Protein AF-A0A4U5M686-F1 (afdb_monomer_lite)

pLDDT: mean 73.12, std 19.88, range [24.75, 97.75]

Radius of gyration: 21.77 Å; chains: 1; bounding box: 67×45×59 Å

Foldseek 3Di:
DDADQVCPDQFDEEDAEEADQVDEEEAEQPQVVVVVVVVVVVVVVVVVCVVVVPPDPPPPDLQGFAGGYWYWYKYQAKYWYWQALDPPFQKIKIKIARMKTKGWGKDWQVVDVCLVVPVPDQLPPDDPDGFIKTKMKMKGHQMFMWIKGKDFDDPPDQDRDPPDDDPPCPPQWDFDDDPDRTIGMITGPDRQFFPGGHMKMKIKIAGSRVSNDPSDFRIWIKIWDPQTFTRHDLVNVVSVVSSCQHRPFDPPPCPVVPDPVVNVDRPPPPPPPDDRPRFRFMFIFGHHPRDGDGDTDGDPPDD

Structure (mmCIF, N/CA/C/O backbone):
data_AF-A0A4U5M686-F1
#
_entry.id   AF-A0A4U5M686-F1
#
loop_
_atom_site.group_PDB
_atom_site.id
_atom_site.type_symbol
_atom_site.label_atom_id
_atom_site.label_alt_id
_atom_site.label_comp_id
_atom_site.label_asym_id
_atom_site.label_entity_id
_atom_site.label_seq_id
_atom_site.pdbx_PDB_ins_code
_atom_site.Cartn_x
_atom_site.Cartn_y
_atom_site.Cartn_z
_atom_site.occupancy
_atom_site.B_iso_or_equiv
_atom_site.auth_seq_id
_atom_site.auth_comp_id
_atom_site.auth_asym_id
_atom_site.auth_atom_id
_atom_site.pdbx_PDB_model_num
ATOM 1 N N . MET A 1 1 ? 17.828 -14.777 -13.049 1.00 61.28 1 MET A N 1
ATOM 2 C CA . MET A 1 1 ? 16.955 -14.524 -14.212 1.00 61.28 1 MET A CA 1
ATOM 3 C C . MET A 1 1 ? 17.734 -13.626 -15.151 1.00 61.28 1 MET A C 1
ATOM 5 O O . MET A 1 1 ? 18.433 -12.762 -14.639 1.00 61.28 1 MET A O 1
ATOM 9 N N . GLU A 1 2 ? 17.714 -13.866 -16.461 1.00 72.56 2 GLU A N 1
ATOM 10 C CA . GLU A 1 2 ? 18.441 -12.994 -17.397 1.00 72.56 2 GLU A CA 1
ATOM 11 C C . GLU A 1 2 ? 17.791 -11.596 -17.459 1.00 72.56 2 GLU A C 1
ATOM 13 O O . GLU A 1 2 ? 16.549 -11.531 -17.462 1.00 72.56 2 GLU A O 1
ATOM 18 N N . PRO A 1 3 ? 18.592 -10.510 -17.494 1.00 74.62 3 PRO A N 1
ATOM 19 C CA . PRO A 1 3 ? 18.099 -9.142 -17.673 1.00 74.62 3 PRO A CA 1
ATOM 20 C C . PRO A 1 3 ? 17.319 -8.984 -18.985 1.00 74.62 3 PRO A C 1
ATOM 22 O O . PRO A 1 3 ? 17.633 -9.645 -19.974 1.00 74.62 3 PRO A O 1
ATOM 25 N N . ASP A 1 4 ? 16.321 -8.101 -19.003 1.00 82.50 4 ASP A N 1
ATOM 26 C CA . ASP A 1 4 ? 15.518 -7.775 -20.194 1.00 82.50 4 ASP A CA 1
ATOM 27 C C . ASP A 1 4 ? 15.501 -6.257 -20.432 1.00 82.50 4 ASP A C 1
ATOM 29 O O . ASP A 1 4 ? 14.484 -5.610 -20.188 1.00 82.50 4 ASP A O 1
ATOM 33 N N . PRO A 1 5 ? 16.642 -5.677 -20.854 1.00 80.06 5 PRO A N 1
ATOM 34 C CA . PRO A 1 5 ? 16.790 -4.228 -21.013 1.00 80.06 5 PRO A CA 1
ATOM 35 C C . PRO A 1 5 ? 15.924 -3.662 -22.144 1.00 80.06 5 PRO A C 1
ATOM 37 O O . PRO A 1 5 ? 15.540 -2.504 -22.107 1.00 80.06 5 PRO A O 1
ATOM 40 N N . ASP A 1 6 ? 15.582 -4.489 -23.134 1.00 84.06 6 ASP A N 1
ATOM 41 C CA . ASP A 1 6 ? 14.746 -4.097 -24.274 1.00 84.06 6 ASP A CA 1
ATOM 42 C C . ASP A 1 6 ? 13.241 -4.310 -24.000 1.00 84.06 6 ASP A C 1
ATOM 44 O O . ASP A 1 6 ? 12.433 -4.232 -24.926 1.00 84.06 6 ASP A O 1
ATOM 48 N N . LEU A 1 7 ? 12.864 -4.667 -22.763 1.00 87.38 7 LEU A N 1
ATOM 49 C CA . LEU A 1 7 ? 11.485 -4.934 -22.333 1.00 87.38 7 LEU A CA 1
ATOM 50 C C . LEU A 1 7 ? 10.725 -5.919 -23.250 1.00 87.38 7 LEU A C 1
ATOM 52 O O . LEU A 1 7 ? 9.521 -5.785 -23.473 1.00 87.38 7 LEU A O 1
ATOM 56 N N . ARG A 1 8 ? 11.408 -6.938 -23.791 1.00 89.12 8 ARG A N 1
ATOM 57 C CA . ARG A 1 8 ? 10.817 -7.894 -24.750 1.00 89.12 8 ARG A CA 1
ATOM 58 C C . ARG A 1 8 ? 9.775 -8.796 -24.101 1.00 89.12 8 ARG A C 1
ATOM 60 O O . ARG A 1 8 ? 8.870 -9.289 -24.776 1.00 89.12 8 ARG A O 1
ATOM 67 N N . ARG A 1 9 ? 9.934 -9.076 -22.807 1.00 91.56 9 ARG A N 1
ATOM 68 C CA . ARG A 1 9 ? 8.973 -9.834 -22.000 1.00 91.56 9 ARG A CA 1
ATOM 69 C C . ARG A 1 9 ? 7.957 -8.866 -21.392 1.00 91.56 9 ARG A C 1
ATOM 71 O O . ARG A 1 9 ? 8.331 -7.751 -21.050 1.00 91.56 9 ARG A O 1
ATOM 78 N N . PRO A 1 10 ? 6.702 -9.288 -21.169 1.00 90.44 10 PRO A N 1
ATOM 79 C CA . PRO A 1 10 ? 5.708 -8.445 -20.501 1.00 90.44 10 PRO A CA 1
ATOM 80 C C . PRO A 1 10 ? 5.995 -8.253 -19.002 1.00 90.44 10 PRO A C 1
ATOM 82 O O . PRO A 1 10 ? 5.636 -7.231 -18.432 1.00 90.44 10 PRO A O 1
ATOM 85 N N . PHE A 1 11 ? 6.618 -9.240 -18.355 1.00 93.19 11 PHE A N 1
ATOM 86 C CA . PHE A 1 11 ? 6.996 -9.207 -16.944 1.00 93.19 11 PHE A CA 1
ATOM 87 C C . PHE A 1 11 ? 8.133 -10.196 -16.675 1.00 93.19 11 PHE A C 1
ATOM 89 O O . PHE A 1 11 ? 8.376 -11.119 -17.459 1.00 93.19 11 PHE A O 1
ATOM 96 N N . ASP A 1 12 ? 8.806 -10.018 -15.543 1.00 92.19 12 ASP A N 1
ATOM 97 C CA . ASP A 1 12 ? 9.907 -10.870 -15.096 1.00 92.19 12 ASP A CA 1
ATOM 98 C C . ASP A 1 12 ? 9.398 -11.965 -14.147 1.00 92.19 12 ASP A C 1
ATOM 100 O O . ASP A 1 12 ? 9.822 -13.117 -14.217 1.00 92.19 12 ASP A O 1
ATOM 104 N N . MET A 1 13 ? 8.427 -11.638 -13.288 1.00 92.19 13 MET A N 1
ATOM 105 C CA . MET A 1 13 ? 7.801 -12.581 -12.355 1.00 92.19 13 MET A CA 1
ATOM 106 C C . MET A 1 13 ? 6.293 -12.362 -12.273 1.00 92.19 13 MET A C 1
ATOM 108 O O . MET A 1 13 ? 5.801 -11.290 -12.608 1.00 92.19 13 MET A O 1
ATOM 112 N N . SER A 1 14 ? 5.563 -13.368 -11.787 1.00 95.12 14 SER A N 1
ATOM 113 C CA . SER A 1 14 ? 4.142 -13.224 -11.461 1.00 95.12 14 SER A CA 1
ATOM 114 C C . SER A 1 14 ? 3.834 -13.774 -10.068 1.00 95.12 14 SER A C 1
ATOM 116 O O . SER A 1 14 ? 4.356 -14.819 -9.674 1.00 95.12 14 SER A O 1
ATOM 118 N N . LEU A 1 15 ? 2.989 -13.059 -9.329 1.00 95.31 15 LEU A N 1
ATOM 119 C CA . LEU A 1 15 ? 2.456 -13.419 -8.023 1.00 95.31 15 LEU A CA 1
ATOM 120 C C . LEU A 1 15 ? 0.934 -13.483 -8.127 1.00 95.31 15 LEU A C 1
ATOM 122 O O . LEU A 1 15 ? 0.270 -12.460 -8.278 1.00 95.31 15 LEU A O 1
ATOM 126 N N . LYS A 1 16 ? 0.389 -14.691 -7.991 1.00 96.88 16 LYS A N 1
ATOM 127 C CA . LYS A 1 16 ? -1.051 -14.921 -7.905 1.00 96.88 16 LYS A CA 1
ATOM 128 C C . LYS A 1 16 ? -1.399 -15.473 -6.531 1.00 96.88 16 LYS A C 1
ATOM 130 O O . LYS A 1 16 ? -0.835 -16.484 -6.114 1.00 96.88 16 LYS A O 1
ATOM 135 N N . MET A 1 17 ? -2.321 -14.824 -5.832 1.00 95.00 17 MET A N 1
ATOM 136 C CA . MET A 1 17 ? -2.756 -15.238 -4.498 1.00 95.00 17 MET A CA 1
ATOM 137 C C . MET A 1 17 ? -4.267 -15.095 -4.379 1.00 95.00 17 MET A C 1
ATOM 139 O O . MET A 1 17 ? -4.834 -14.076 -4.751 1.00 95.00 17 MET A O 1
ATOM 143 N N . THR A 1 18 ? -4.929 -16.112 -3.833 1.00 95.44 18 THR A N 1
ATOM 144 C CA . THR A 1 18 ? -6.368 -16.061 -3.569 1.00 95.44 18 THR A CA 1
ATOM 145 C C . THR A 1 18 ? -6.641 -16.550 -2.158 1.00 95.44 18 THR A C 1
ATOM 147 O O . THR A 1 18 ? -6.312 -17.687 -1.822 1.00 95.44 18 THR A O 1
ATOM 150 N N . VAL A 1 19 ? -7.232 -15.693 -1.329 1.00 94.75 19 VAL A N 1
ATOM 151 C CA . VAL A 1 19 ? -7.705 -16.048 0.012 1.00 94.75 19 VAL A CA 1
ATOM 152 C C . VAL A 1 19 ? -9.221 -16.224 -0.057 1.00 94.75 19 VAL A C 1
ATOM 154 O O . VAL A 1 19 ? -9.917 -15.263 -0.387 1.00 94.75 19 VAL A O 1
ATOM 157 N N . PRO A 1 20 ? -9.751 -17.427 0.223 1.00 94.62 20 PRO A N 1
ATOM 158 C CA . PRO A 1 20 ? -11.178 -17.701 0.102 1.00 94.62 20 PRO A CA 1
ATOM 159 C C . PRO A 1 20 ? -11.984 -16.980 1.188 1.00 94.62 20 PRO A C 1
ATOM 161 O O . PRO A 1 20 ? -11.486 -16.737 2.285 1.00 94.62 20 PRO A O 1
ATOM 164 N N . SER A 1 21 ? -13.272 -16.746 0.929 1.00 93.00 21 SER A N 1
ATOM 165 C CA . SER A 1 21 ? -14.202 -16.067 1.850 1.00 93.00 21 SER A CA 1
ATOM 166 C C . SER A 1 21 ? -14.379 -16.740 3.218 1.00 93.00 21 SER A C 1
ATOM 168 O O . SER A 1 21 ? -14.833 -16.104 4.164 1.00 93.00 21 SER A O 1
ATOM 170 N N . ALA A 1 22 ? -14.004 -18.016 3.348 1.00 92.81 22 ALA A N 1
ATOM 171 C CA . ALA A 1 22 ? -14.015 -18.748 4.614 1.00 92.81 22 ALA A CA 1
ATOM 172 C C . ALA A 1 22 ? -12.842 -18.392 5.551 1.00 92.81 22 ALA A C 1
ATOM 174 O O . ALA A 1 22 ? -12.816 -18.857 6.691 1.00 92.81 22 ALA A O 1
ATOM 175 N N . MET A 1 23 ? -11.855 -17.621 5.083 1.00 90.44 23 MET A N 1
ATOM 176 C CA . MET A 1 23 ? -10.678 -17.227 5.855 1.00 90.44 23 MET A CA 1
ATOM 177 C C . MET A 1 23 ? -10.589 -15.710 5.972 1.00 90.44 23 MET A C 1
ATOM 179 O O . MET A 1 23 ? -10.745 -14.993 4.988 1.00 90.44 23 MET A O 1
ATOM 183 N N . ASN A 1 24 ? -10.254 -15.241 7.172 1.00 89.00 24 ASN A N 1
ATOM 184 C CA . ASN A 1 24 ? -9.876 -13.852 7.385 1.00 89.00 24 ASN A CA 1
ATOM 185 C C . ASN A 1 24 ? -8.355 -13.720 7.332 1.00 89.00 24 ASN A C 1
ATOM 187 O O . ASN A 1 24 ? -7.626 -14.594 7.809 1.00 89.00 24 ASN A O 1
ATOM 191 N N . ALA A 1 25 ? -7.885 -12.610 6.782 1.00 91.19 25 ALA A N 1
ATOM 192 C CA . ALA A 1 25 ? -6.476 -12.274 6.706 1.00 91.19 25 ALA A CA 1
ATOM 193 C C . ALA A 1 25 ? -6.158 -11.087 7.621 1.00 91.19 25 ALA A C 1
ATOM 195 O O . ALA A 1 25 ? -6.993 -10.220 7.881 1.00 91.19 25 ALA A O 1
ATOM 196 N N . PHE A 1 26 ? -4.920 -11.041 8.104 1.00 92.44 26 PHE A N 1
ATOM 197 C CA . PHE A 1 26 ? -4.408 -9.913 8.868 1.00 92.44 26 PHE A CA 1
ATOM 198 C C . PHE A 1 26 ? -3.033 -9.534 8.330 1.00 92.44 26 PHE A C 1
ATOM 200 O O . PHE A 1 26 ? -2.141 -10.380 8.257 1.00 92.44 26 PHE A O 1
ATOM 207 N N . TYR A 1 27 ? -2.849 -8.266 7.983 1.00 91.94 27 TYR A N 1
ATOM 208 C CA . TYR A 1 27 ? -1.580 -7.716 7.529 1.00 91.94 27 TYR A CA 1
ATOM 209 C C . TYR A 1 27 ? -1.118 -6.615 8.482 1.00 91.94 27 TYR A C 1
ATOM 211 O O . TYR A 1 27 ? -1.891 -5.737 8.857 1.00 91.94 27 TYR A O 1
ATOM 219 N N . VAL A 1 28 ? 0.158 -6.645 8.865 1.00 91.56 28 VAL A N 1
ATOM 220 C CA . VAL A 1 28 ? 0.798 -5.552 9.605 1.00 91.56 28 VAL A CA 1
ATOM 221 C C . VAL A 1 28 ? 1.807 -4.905 8.676 1.00 91.56 28 VAL A C 1
ATOM 223 O O . VAL A 1 28 ? 2.750 -5.556 8.229 1.00 91.56 28 VAL A O 1
ATOM 226 N N . HIS A 1 29 ? 1.622 -3.620 8.403 1.00 90.38 29 HIS A N 1
ATOM 227 C CA . HIS A 1 29 ? 2.544 -2.868 7.578 1.00 90.38 29 HIS A CA 1
ATOM 228 C C . HIS A 1 29 ? 3.851 -2.620 8.336 1.00 90.38 29 HIS A C 1
ATOM 230 O O . HIS A 1 29 ? 3.899 -1.850 9.293 1.00 90.38 29 HIS A O 1
ATOM 236 N N . THR A 1 30 ? 4.921 -3.287 7.908 1.00 84.31 30 THR A N 1
ATOM 237 C CA . THR A 1 30 ? 6.269 -3.143 8.481 1.00 84.31 30 THR A CA 1
ATOM 238 C C . THR A 1 30 ? 7.318 -2.858 7.407 1.00 84.31 30 THR A C 1
ATOM 240 O O . THR A 1 30 ? 8.480 -3.226 7.575 1.00 84.31 30 THR A O 1
ATOM 243 N N . HIS A 1 31 ? 6.920 -2.235 6.290 1.00 80.50 31 HIS A N 1
ATOM 244 C CA . HIS A 1 31 ? 7.790 -2.044 5.126 1.00 80.50 31 HIS A CA 1
ATOM 245 C C . HIS A 1 31 ? 9.077 -1.299 5.487 1.00 80.50 31 HIS A C 1
ATOM 247 O O . HIS A 1 31 ? 10.156 -1.832 5.271 1.00 80.50 31 HIS A O 1
ATOM 253 N N . ARG A 1 32 ? 8.988 -0.144 6.160 1.00 75.31 32 ARG A N 1
ATOM 254 C CA . ARG A 1 32 ? 10.184 0.615 6.560 1.00 75.31 32 ARG A CA 1
ATOM 255 C C . ARG A 1 32 ? 11.146 -0.181 7.442 1.00 75.31 32 ARG A C 1
ATOM 257 O O . ARG A 1 32 ? 12.354 -0.056 7.286 1.00 75.31 32 ARG A O 1
ATOM 264 N N . TYR A 1 33 ? 10.627 -0.993 8.364 1.00 76.38 33 TYR A N 1
ATOM 265 C CA . TYR A 1 33 ? 11.474 -1.858 9.188 1.00 76.38 33 TYR A CA 1
ATOM 266 C C . TYR A 1 33 ? 12.224 -2.876 8.324 1.00 76.38 33 TYR A C 1
ATOM 268 O O . TYR A 1 33 ? 13.423 -3.067 8.512 1.00 76.38 33 TYR A O 1
ATOM 276 N N . LEU A 1 34 ? 11.530 -3.490 7.360 1.00 78.88 34 LEU A N 1
ATOM 277 C CA . LEU A 1 34 ? 12.141 -4.408 6.406 1.00 78.88 34 LEU A CA 1
ATOM 278 C C . LEU A 1 34 ? 13.208 -3.700 5.562 1.00 78.88 34 LEU A C 1
ATOM 280 O O . LEU A 1 34 ? 14.313 -4.219 5.467 1.00 78.88 34 LEU A O 1
ATOM 284 N N . THR A 1 35 ? 12.916 -2.515 5.018 1.00 74.56 35 THR A N 1
ATOM 285 C CA . THR A 1 35 ? 13.875 -1.715 4.240 1.00 74.56 35 THR A CA 1
ATOM 286 C C . THR A 1 35 ? 15.120 -1.401 5.062 1.00 74.56 35 THR A C 1
ATOM 288 O O . THR A 1 35 ? 16.211 -1.781 4.667 1.00 74.56 35 THR A O 1
ATOM 291 N N . SER A 1 36 ? 14.970 -0.836 6.266 1.00 76.44 36 SER A N 1
ATOM 292 C CA . SER A 1 36 ? 16.118 -0.527 7.132 1.00 76.44 36 SER A CA 1
ATOM 293 C C . SER A 1 36 ? 16.926 -1.768 7.532 1.00 76.44 36 SER A C 1
ATOM 295 O O . SER A 1 36 ? 18.138 -1.685 7.716 1.00 76.44 36 SER A O 1
ATOM 297 N N . PHE A 1 37 ? 16.272 -2.923 7.684 1.00 78.56 37 PHE A N 1
ATOM 298 C CA . PHE A 1 37 ? 16.956 -4.187 7.945 1.00 78.56 37 PHE A CA 1
ATOM 299 C C . PHE A 1 37 ? 17.756 -4.666 6.728 1.00 78.56 37 PHE A C 1
ATOM 301 O O . PHE A 1 37 ? 18.893 -5.103 6.887 1.00 78.56 37 PHE A O 1
ATOM 308 N N . VAL A 1 38 ? 17.187 -4.572 5.524 1.00 74.88 38 VAL A N 1
ATOM 309 C CA . VAL A 1 38 ? 17.878 -4.908 4.271 1.00 74.88 38 VAL A CA 1
ATOM 310 C C . VAL A 1 38 ? 19.057 -3.962 4.035 1.00 74.88 38 VAL A C 1
ATOM 312 O O . VAL A 1 38 ? 20.160 -4.443 3.788 1.00 74.88 38 VAL A O 1
ATOM 315 N N . ASP A 1 39 ? 18.867 -2.652 4.213 1.00 75.12 39 ASP A N 1
ATOM 316 C CA . ASP A 1 39 ? 19.916 -1.637 4.056 1.00 75.12 39 ASP A CA 1
ATOM 317 C C . ASP A 1 39 ? 21.119 -1.921 4.957 1.00 75.12 39 ASP A C 1
ATOM 319 O O . ASP A 1 39 ? 22.264 -1.850 4.510 1.00 75.12 39 ASP A O 1
ATOM 323 N N . PHE A 1 40 ? 20.873 -2.303 6.216 1.00 81.62 40 PHE A N 1
ATOM 324 C CA . PHE A 1 40 ? 21.934 -2.708 7.136 1.00 81.62 40 PHE A CA 1
ATOM 325 C C . PHE A 1 40 ? 22.767 -3.866 6.572 1.00 81.62 40 PHE A C 1
ATOM 327 O O . PHE A 1 40 ? 23.996 -3.822 6.630 1.00 81.62 40 PHE A O 1
ATOM 334 N N . TRP A 1 41 ? 22.123 -4.899 6.021 1.00 79.38 41 TRP A N 1
ATOM 335 C CA . TRP A 1 41 ? 22.836 -6.044 5.455 1.00 79.38 41 TRP A CA 1
ATOM 336 C C . TRP A 1 41 ? 23.600 -5.689 4.184 1.00 79.38 41 TRP A C 1
ATOM 338 O O . TRP A 1 41 ? 24.719 -6.174 4.017 1.00 79.38 41 TRP A O 1
ATOM 348 N N . CYS A 1 42 ? 23.044 -4.828 3.331 1.00 72.62 42 CYS A N 1
ATOM 349 C CA . CYS A 1 42 ? 23.746 -4.307 2.159 1.00 72.62 42 CYS A CA 1
ATOM 350 C C . CYS A 1 42 ? 25.012 -3.545 2.576 1.00 72.62 42 CYS A C 1
ATOM 352 O O . CYS A 1 42 ? 26.110 -3.903 2.153 1.00 72.62 42 CYS A O 1
ATOM 354 N N . GLN A 1 43 ? 24.886 -2.585 3.498 1.00 79.38 43 GLN A N 1
ATOM 355 C CA . GLN A 1 43 ? 26.018 -1.811 4.024 1.00 79.38 43 GLN A CA 1
ATOM 356 C C . GLN A 1 43 ? 27.056 -2.705 4.718 1.00 79.38 43 GLN A C 1
ATOM 358 O O . GLN A 1 43 ? 28.262 -2.511 4.577 1.00 79.38 43 GLN A O 1
ATOM 363 N N . PHE A 1 44 ? 26.611 -3.721 5.462 1.00 80.00 44 PHE A N 1
ATOM 364 C CA . PHE A 1 44 ? 27.513 -4.680 6.095 1.00 80.00 44 PHE A CA 1
ATOM 365 C C . PHE A 1 44 ? 28.282 -5.518 5.064 1.00 80.00 44 PHE A C 1
ATOM 367 O O . PHE A 1 44 ? 29.488 -5.719 5.220 1.00 80.00 44 PHE A O 1
ATOM 374 N N . ALA A 1 45 ? 27.619 -5.980 4.001 1.00 74.88 45 ALA A N 1
ATOM 375 C CA . ALA A 1 45 ? 28.262 -6.724 2.921 1.00 74.88 45 ALA A CA 1
ATOM 376 C C . ALA A 1 45 ? 29.303 -5.867 2.178 1.00 74.88 45 ALA A C 1
ATOM 378 O O . ALA A 1 45 ? 30.409 -6.344 1.915 1.00 74.88 45 ALA A O 1
ATOM 379 N N . GLU A 1 46 ? 28.994 -4.595 1.911 1.00 76.88 46 GLU A N 1
ATOM 380 C CA . GLU A 1 46 ? 29.941 -3.629 1.338 1.00 76.88 46 GLU A CA 1
ATOM 381 C C . GLU A 1 46 ? 31.185 -3.465 2.221 1.00 76.88 46 GLU A C 1
ATOM 383 O O . GLU A 1 46 ? 32.317 -3.556 1.736 1.00 76.88 46 GLU A O 1
ATOM 388 N N . LEU A 1 47 ? 30.998 -3.302 3.535 1.00 81.25 47 LEU A N 1
ATOM 389 C CA . LEU A 1 47 ? 32.108 -3.229 4.488 1.00 81.25 47 LEU A CA 1
ATOM 390 C C . LEU A 1 47 ? 32.954 -4.511 4.481 1.00 81.25 47 LEU A C 1
ATOM 392 O O . LEU A 1 47 ? 34.183 -4.436 4.505 1.00 81.25 47 LEU A O 1
ATOM 396 N N . GLN A 1 48 ? 32.333 -5.693 4.411 1.00 81.06 48 GLN A N 1
ATOM 397 C CA . GLN A 1 48 ? 33.067 -6.960 4.320 1.00 81.06 48 GLN A CA 1
ATOM 398 C C . GLN A 1 48 ? 33.904 -7.063 3.038 1.00 81.06 48 GLN A C 1
ATOM 400 O O . GLN A 1 48 ? 35.035 -7.552 3.096 1.00 81.06 48 GLN A O 1
ATOM 405 N N . GLN A 1 49 ? 33.394 -6.586 1.900 1.00 75.44 49 GLN A N 1
ATOM 406 C CA . GLN A 1 49 ? 34.135 -6.554 0.635 1.00 75.44 49 GLN A CA 1
ATOM 407 C C . GLN A 1 49 ? 35.335 -5.606 0.700 1.00 75.44 49 GLN A C 1
ATOM 409 O O . GLN A 1 49 ? 36.441 -5.989 0.311 1.00 75.44 49 GLN A O 1
ATOM 414 N N . GLN A 1 50 ? 35.141 -4.406 1.261 1.00 78.75 50 GLN A N 1
ATOM 415 C CA . GLN A 1 50 ? 36.215 -3.432 1.471 1.00 78.75 50 GLN A CA 1
ATOM 416 C C . GLN A 1 50 ? 37.331 -3.999 2.355 1.00 78.75 50 GLN A C 1
ATOM 418 O O . GLN A 1 50 ? 38.506 -3.894 2.008 1.00 78.75 50 GLN A O 1
ATOM 423 N N . VAL A 1 51 ? 36.976 -4.654 3.467 1.00 82.06 51 VAL A N 1
ATOM 424 C CA . VAL A 1 51 ? 37.945 -5.301 4.371 1.00 82.06 51 VAL A CA 1
ATOM 425 C C . VAL A 1 51 ? 38.659 -6.475 3.693 1.00 82.06 51 VAL A C 1
ATOM 427 O O . VAL A 1 51 ? 39.844 -6.700 3.935 1.00 82.06 51 VAL A O 1
ATOM 430 N N . SER A 1 52 ? 37.965 -7.207 2.821 1.00 78.94 52 SER A N 1
ATOM 431 C CA . SER A 1 52 ? 38.517 -8.371 2.116 1.00 78.94 52 SER A CA 1
ATOM 432 C C . SER A 1 52 ? 39.350 -8.007 0.878 1.00 78.94 52 SER A C 1
ATOM 434 O O . SER A 1 52 ? 39.887 -8.907 0.235 1.00 78.94 52 SER A O 1
ATOM 436 N N . ASN A 1 53 ? 39.478 -6.715 0.530 1.00 69.25 53 ASN A N 1
ATOM 437 C CA . ASN A 1 53 ? 40.047 -6.242 -0.743 1.00 69.25 53 ASN A CA 1
ATOM 438 C C . ASN A 1 53 ? 39.383 -6.879 -1.985 1.00 69.25 53 ASN A C 1
ATOM 440 O O . ASN A 1 53 ? 39.987 -6.945 -3.059 1.00 69.25 53 ASN A O 1
ATOM 444 N N . ASP A 1 54 ? 38.137 -7.338 -1.855 1.00 64.25 54 ASP A N 1
ATOM 445 C CA . ASP A 1 54 ? 37.408 -7.992 -2.937 1.00 64.25 54 ASP A CA 1
ATOM 446 C C . ASP A 1 54 ? 36.689 -6.912 -3.757 1.00 64.25 54 ASP A C 1
ATOM 448 O O . ASP A 1 54 ? 35.655 -6.376 -3.363 1.00 64.25 54 ASP A O 1
ATOM 452 N N . ARG A 1 55 ? 37.289 -6.515 -4.885 1.00 58.16 55 ARG A N 1
ATOM 453 C CA . ARG A 1 55 ? 36.810 -5.422 -5.753 1.00 58.16 55 ARG A CA 1
ATOM 454 C C . ARG A 1 55 ? 35.700 -5.875 -6.708 1.00 58.16 55 ARG A C 1
ATOM 456 O O . ARG A 1 55 ? 35.795 -5.652 -7.911 1.00 58.16 55 ARG A O 1
ATOM 463 N N . ARG A 1 56 ? 34.659 -6.529 -6.198 1.00 55.47 56 ARG A N 1
ATOM 464 C CA . ARG A 1 56 ? 33.437 -6.759 -6.980 1.00 55.47 56 ARG A CA 1
ATOM 465 C C . ARG A 1 56 ? 32.503 -5.576 -6.749 1.00 55.47 56 ARG A C 1
ATOM 467 O O . ARG A 1 56 ? 31.883 -5.479 -5.698 1.00 55.47 56 ARG A O 1
ATOM 474 N N . SER A 1 57 ? 32.451 -4.659 -7.709 1.00 50.28 57 SER A N 1
ATOM 475 C CA . SER A 1 57 ? 31.496 -3.549 -7.758 1.00 50.28 57 SER A CA 1
ATOM 476 C C . SER A 1 57 ? 30.068 -4.100 -7.715 1.00 50.28 57 SER A C 1
ATOM 478 O O . SER A 1 57 ? 29.570 -4.642 -8.695 1.00 50.28 57 SER A O 1
ATOM 480 N N . ILE A 1 58 ? 29.368 -3.922 -6.593 1.00 52.09 58 ILE A N 1
ATOM 481 C CA . ILE A 1 58 ? 27.901 -4.084 -6.536 1.00 52.09 58 ILE A CA 1
ATOM 482 C C . ILE A 1 58 ? 27.211 -3.048 -7.465 1.00 52.09 58 ILE A C 1
ATOM 484 O O . ILE A 1 58 ? 26.077 -3.237 -7.897 1.00 52.09 58 ILE A O 1
ATOM 488 N N . SER A 1 59 ? 27.929 -1.985 -7.847 1.00 45.25 59 SER A N 1
ATOM 489 C CA . SER A 1 59 ? 27.449 -0.818 -8.594 1.00 45.25 59 SER A CA 1
ATOM 490 C C . SER A 1 59 ? 27.277 -0.985 -10.112 1.00 45.25 59 SER A C 1
ATOM 492 O O . SER A 1 59 ? 26.783 -0.065 -10.749 1.00 45.25 59 SER A O 1
ATOM 494 N N . GLU A 1 60 ? 27.665 -2.106 -10.729 1.00 45.50 60 GLU A N 1
ATOM 495 C CA . GLU A 1 60 ? 27.581 -2.267 -12.201 1.00 45.50 60 GLU A CA 1
ATOM 496 C C . GLU A 1 60 ? 26.161 -2.537 -12.735 1.00 45.50 60 GLU A C 1
ATOM 498 O O . GLU A 1 60 ? 25.958 -2.591 -13.943 1.00 45.50 60 GLU A O 1
ATOM 503 N N . SER A 1 61 ? 25.164 -2.680 -11.856 1.00 51.09 61 SER A N 1
ATOM 504 C CA . SER A 1 61 ? 23.772 -2.989 -12.230 1.00 51.09 61 SER A CA 1
ATOM 505 C C . SER A 1 61 ? 22.802 -1.806 -12.135 1.00 51.09 61 SER A C 1
ATOM 507 O O . SER A 1 61 ? 21.604 -1.998 -12.311 1.00 51.09 61 SER A O 1
ATOM 509 N N . LEU A 1 62 ? 23.301 -0.597 -11.850 1.00 55.16 62 LEU A N 1
ATOM 510 C CA . LEU A 1 62 ? 22.450 0.559 -11.552 1.00 55.16 62 LEU A CA 1
ATOM 511 C C . LEU A 1 62 ? 21.696 1.097 -12.779 1.00 55.16 62 LEU A C 1
ATOM 513 O O . LEU A 1 62 ? 20.607 1.610 -12.610 1.00 55.16 62 LEU A O 1
ATOM 517 N N . GLU A 1 63 ? 22.176 0.917 -14.010 1.00 60.72 63 GLU A N 1
ATOM 518 C CA . GLU A 1 63 ? 21.442 1.363 -15.211 1.00 60.72 63 GLU A CA 1
ATOM 519 C C . GLU A 1 63 ? 20.507 0.278 -15.766 1.00 60.72 63 GLU A C 1
ATOM 521 O O . GLU A 1 63 ? 20.588 -0.117 -16.931 1.00 60.72 63 GLU A O 1
ATOM 526 N N . GLN A 1 64 ? 19.651 -0.279 -14.908 1.00 73.56 64 GLN A N 1
ATOM 527 C CA . GLN A 1 64 ? 18.634 -1.248 -15.312 1.00 73.56 64 GLN A CA 1
ATOM 528 C C . GLN A 1 64 ? 17.304 -0.976 -14.617 1.00 73.56 64 GLN A C 1
ATOM 530 O O . GLN A 1 64 ? 17.246 -0.593 -13.449 1.00 73.56 64 GLN A O 1
ATOM 535 N N . HIS A 1 65 ? 16.229 -1.248 -15.350 1.00 83.06 65 HIS A N 1
ATOM 536 C CA . HIS A 1 65 ? 14.867 -1.271 -14.837 1.00 83.06 65 HIS A CA 1
ATOM 537 C C . HIS A 1 65 ? 14.762 -2.214 -13.628 1.00 83.06 65 HIS A C 1
ATOM 539 O O . HIS A 1 65 ? 15.333 -3.314 -13.617 1.00 83.06 65 HIS A O 1
ATOM 545 N N . LYS A 1 66 ? 13.971 -1.833 -12.622 1.00 86.06 66 LYS A N 1
ATOM 546 C CA . LYS A 1 66 ? 13.570 -2.753 -11.550 1.00 86.06 66 LYS A CA 1
ATOM 547 C C . LYS A 1 66 ? 12.794 -3.947 -12.118 1.00 86.06 66 LYS A C 1
ATOM 549 O O . LYS A 1 66 ? 12.192 -3.894 -13.186 1.00 86.06 66 LYS A O 1
ATOM 554 N N . SER A 1 67 ? 12.765 -5.049 -11.368 1.00 86.69 67 SER A N 1
ATOM 555 C CA . SER A 1 67 ? 12.012 -6.240 -11.780 1.00 86.69 67 SER A CA 1
ATOM 556 C C . SER A 1 67 ? 10.509 -5.962 -11.890 1.00 86.69 67 SER A C 1
ATOM 558 O O . SER A 1 67 ? 9.878 -5.516 -10.930 1.00 86.69 67 SER A O 1
ATOM 560 N N . ARG A 1 68 ? 9.923 -6.324 -13.033 1.00 92.69 68 ARG A N 1
ATOM 561 C CA . ARG A 1 68 ? 8.488 -6.226 -13.322 1.00 92.69 68 ARG A CA 1
ATOM 562 C C . ARG A 1 68 ? 7.774 -7.447 -12.760 1.00 92.69 68 ARG A C 1
ATOM 564 O O . ARG A 1 68 ? 7.833 -8.539 -13.332 1.00 92.69 68 ARG A O 1
ATOM 571 N N . VAL A 1 69 ? 7.128 -7.282 -11.610 1.00 93.88 69 VAL A N 1
ATOM 572 C CA . VAL A 1 69 ? 6.373 -8.352 -10.943 1.00 93.88 69 VAL A CA 1
ATOM 573 C C . VAL A 1 69 ? 4.885 -8.149 -11.189 1.00 93.88 69 VAL A C 1
ATOM 575 O O . VAL A 1 69 ? 4.291 -7.237 -10.626 1.00 93.88 69 VAL A O 1
ATOM 578 N N . LEU A 1 70 ? 4.278 -8.998 -12.016 1.00 97.12 70 LEU A N 1
ATOM 579 C CA . LEU A 1 70 ? 2.834 -8.994 -12.233 1.00 97.12 70 LEU A CA 1
ATOM 580 C C . LEU A 1 70 ? 2.121 -9.542 -10.988 1.00 97.12 70 LEU A C 1
ATOM 582 O O . LEU A 1 70 ? 2.449 -10.623 -10.507 1.00 97.12 70 LEU A O 1
ATOM 586 N N . MET A 1 71 ? 1.140 -8.821 -10.474 1.00 97.00 71 MET A N 1
ATOM 587 C CA . MET A 1 71 ? 0.391 -9.126 -9.265 1.00 97.00 71 MET A CA 1
ATOM 588 C C . MET A 1 71 ? -1.082 -9.336 -9.610 1.00 97.00 71 MET A C 1
ATOM 590 O O . MET A 1 71 ? -1.690 -8.527 -10.301 1.00 97.00 71 MET A O 1
ATOM 594 N N . ASP A 1 72 ? -1.644 -10.427 -9.097 1.00 96.94 72 ASP A N 1
ATOM 595 C CA . ASP A 1 72 ? -3.075 -10.745 -9.117 1.00 96.94 72 ASP A CA 1
ATOM 596 C C . ASP A 1 72 ? -3.428 -11.378 -7.764 1.00 96.94 72 ASP A C 1
ATOM 598 O O . ASP A 1 72 ? -3.327 -12.593 -7.555 1.00 96.94 72 ASP A O 1
ATOM 602 N N . VAL A 1 73 ? -3.731 -10.524 -6.790 1.00 96.50 73 VAL A N 1
ATOM 603 C CA . VAL A 1 73 ? -4.015 -10.914 -5.408 1.00 96.50 73 VAL A CA 1
ATOM 604 C C . VAL A 1 73 ? -5.470 -10.609 -5.104 1.00 96.50 73 VAL A C 1
ATOM 606 O O . VAL A 1 73 ? -5.883 -9.457 -5.152 1.00 96.50 73 VAL A O 1
ATOM 609 N N . ASN A 1 74 ? -6.238 -11.623 -4.724 1.00 97.00 74 ASN A N 1
ATOM 610 C CA . ASN A 1 74 ? -7.619 -11.456 -4.299 1.00 97.00 74 ASN A CA 1
ATOM 611 C C . ASN A 1 74 ? -7.842 -12.043 -2.902 1.00 97.00 74 ASN A C 1
ATOM 613 O O . ASN A 1 74 ? -7.465 -13.178 -2.611 1.00 97.00 74 ASN A O 1
ATOM 617 N N . VAL A 1 75 ? -8.471 -11.271 -2.031 1.00 96.06 75 VAL A N 1
ATOM 618 C CA . VAL A 1 75 ? -8.866 -11.660 -0.683 1.00 96.06 75 VAL A CA 1
ATOM 619 C C . VAL A 1 75 ? -10.376 -11.517 -0.609 1.00 96.06 75 VAL A C 1
ATOM 621 O O . VAL A 1 75 ? -10.905 -10.410 -0.513 1.00 96.06 75 VAL A O 1
ATOM 624 N N . ASP A 1 76 ? -11.072 -12.649 -0.687 1.00 92.38 76 ASP A N 1
ATOM 625 C CA . ASP A 1 76 ? -12.534 -12.688 -0.725 1.00 92.38 76 ASP A CA 1
ATOM 626 C C . ASP A 1 76 ? -13.178 -12.666 0.668 1.00 92.38 76 ASP A C 1
ATOM 628 O O . ASP A 1 76 ? -14.390 -12.467 0.766 1.00 92.38 76 ASP A O 1
ATOM 632 N N . GLY A 1 77 ? -12.386 -12.892 1.721 1.00 89.62 77 GLY A N 1
ATOM 633 C CA . GLY A 1 77 ? -12.794 -12.804 3.126 1.00 89.62 77 GLY A CA 1
ATOM 634 C C . GLY A 1 77 ? -12.376 -11.493 3.794 1.00 89.62 77 GLY A C 1
ATOM 635 O O . GLY A 1 77 ? -11.747 -10.634 3.178 1.00 89.62 77 GLY A O 1
ATOM 636 N N . GLY A 1 78 ? -12.703 -11.349 5.080 1.00 91.75 78 GLY A N 1
ATOM 637 C CA . GLY A 1 78 ? -12.363 -10.147 5.838 1.00 91.75 78 GLY A CA 1
ATOM 638 C C . GLY A 1 78 ? -10.849 -9.951 5.943 1.00 91.75 78 GLY A C 1
ATOM 639 O O . GLY A 1 78 ? -10.115 -10.883 6.277 1.00 91.75 78 GLY A O 1
ATOM 640 N N . LEU A 1 79 ? -10.375 -8.733 5.689 1.00 93.94 79 LEU A N 1
ATOM 641 C CA . LEU A 1 79 ? -8.976 -8.345 5.842 1.00 93.94 79 LEU A CA 1
ATOM 642 C C . LEU A 1 79 ? -8.857 -7.178 6.821 1.00 93.94 79 LEU A C 1
ATOM 644 O O . LEU A 1 79 ? -9.510 -6.146 6.677 1.00 93.94 79 LEU A O 1
ATOM 648 N N . SER A 1 80 ? -7.962 -7.335 7.792 1.00 94.31 80 SER A N 1
ATOM 649 C CA . SER A 1 80 ? -7.530 -6.261 8.682 1.00 94.31 80 SER A CA 1
ATOM 650 C C . SER A 1 80 ? -6.093 -5.866 8.352 1.00 94.31 80 SER A C 1
ATOM 652 O O . SER A 1 80 ? -5.181 -6.690 8.402 1.00 94.31 80 SER A O 1
ATOM 654 N N . ILE A 1 81 ? -5.885 -4.597 8.022 1.00 94.06 81 ILE A N 1
ATOM 655 C CA . ILE A 1 81 ? -4.591 -4.007 7.683 1.00 94.06 81 ILE A CA 1
ATOM 656 C C . ILE A 1 81 ? -4.233 -3.023 8.795 1.00 94.06 81 ILE A C 1
ATOM 658 O O . ILE A 1 81 ? -4.877 -1.988 8.961 1.00 94.06 81 ILE A O 1
ATOM 662 N N . ALA A 1 82 ? -3.215 -3.351 9.584 1.00 94.25 82 ALA A N 1
ATOM 663 C CA . ALA A 1 82 ? -2.690 -2.467 10.613 1.00 94.25 82 ALA A CA 1
ATOM 664 C C . ALA A 1 82 ? -1.511 -1.658 10.066 1.00 94.25 82 ALA A C 1
ATOM 666 O O . ALA A 1 82 ? -0.551 -2.228 9.549 1.00 94.25 82 ALA A O 1
ATOM 667 N N . PHE A 1 83 ? -1.549 -0.345 10.264 1.00 92.81 83 PHE A N 1
ATOM 668 C CA . PHE A 1 83 ? -0.463 0.590 9.994 1.00 92.81 83 PHE A CA 1
ATOM 669 C C . PHE A 1 83 ? 0.067 1.146 11.323 1.00 92.81 83 PHE A C 1
ATOM 671 O O . PH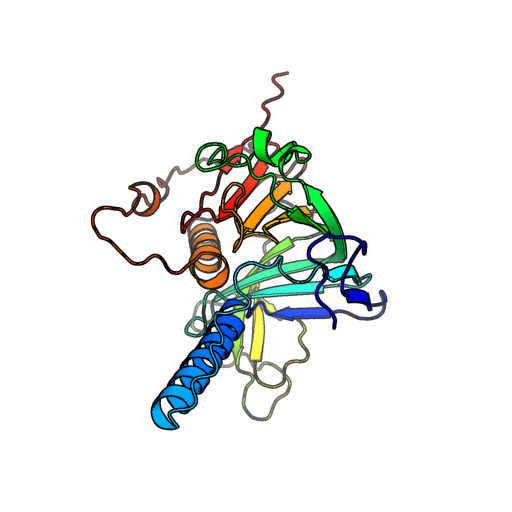E A 1 83 ? -0.481 2.120 11.847 1.00 92.81 83 PHE A O 1
ATOM 678 N N . PRO A 1 84 ? 1.091 0.519 11.928 1.00 92.19 84 PRO A N 1
ATOM 679 C CA . PRO A 1 84 ? 1.704 1.017 13.152 1.00 92.19 84 PRO A CA 1
ATOM 680 C C . PRO A 1 84 ? 2.314 2.403 12.944 1.00 92.19 84 PRO A C 1
ATOM 682 O O . PRO A 1 84 ? 2.946 2.662 11.922 1.00 92.19 84 PRO A O 1
ATOM 685 N N . LEU A 1 85 ? 2.198 3.281 13.942 1.00 89.25 85 LEU A N 1
ATOM 686 C CA . LEU A 1 85 ? 2.827 4.600 13.888 1.00 89.25 85 LEU A CA 1
ATOM 687 C C . LEU A 1 85 ? 4.356 4.485 13.789 1.00 89.25 85 LEU A C 1
ATOM 689 O O . LEU A 1 85 ? 4.971 5.144 12.963 1.00 89.25 85 LEU A O 1
ATOM 693 N N . ASN A 1 86 ? 4.975 3.672 14.647 1.00 84.56 86 ASN A N 1
ATOM 694 C CA . ASN A 1 86 ? 6.390 3.288 14.591 1.00 84.56 86 ASN A CA 1
ATOM 695 C C . ASN A 1 86 ? 6.670 2.160 15.607 1.00 84.56 86 ASN A C 1
ATOM 697 O O . ASN A 1 86 ? 5.792 1.773 16.379 1.00 84.56 86 ASN A O 1
ATOM 701 N N . GLN A 1 87 ? 7.911 1.664 15.653 1.00 82.06 87 GLN A N 1
ATOM 702 C CA . GLN A 1 87 ? 8.319 0.573 16.550 1.00 82.06 87 GLN A CA 1
ATOM 703 C C . GLN A 1 87 ? 8.180 0.886 18.053 1.00 82.06 87 GLN A C 1
ATOM 705 O O . GLN A 1 87 ? 7.924 -0.027 18.842 1.00 82.06 87 GLN A O 1
ATOM 710 N N . PHE A 1 88 ? 8.304 2.160 18.439 1.00 83.25 88 PHE A N 1
ATOM 711 C CA . PHE A 1 88 ? 8.286 2.630 19.829 1.00 83.25 88 PHE A CA 1
ATOM 712 C C . PHE A 1 88 ? 6.895 3.053 20.315 1.00 83.25 88 PHE A C 1
ATOM 714 O O . PHE A 1 88 ? 6.710 3.284 21.507 1.00 83.25 88 PHE A O 1
ATOM 721 N N . SER A 1 89 ? 5.910 3.137 19.419 1.00 86.94 89 SER A N 1
ATOM 722 C CA . SER A 1 89 ? 4.531 3.473 19.760 1.00 86.94 89 SER A CA 1
ATOM 723 C C . SER A 1 89 ? 3.655 2.224 19.842 1.00 86.94 89 SER A C 1
ATOM 725 O O . SER A 1 89 ? 3.916 1.190 19.216 1.00 86.94 89 SER A O 1
ATOM 727 N N . SER A 1 90 ? 2.593 2.305 20.639 1.00 87.69 90 SER A N 1
ATOM 728 C CA . SER A 1 90 ? 1.481 1.359 20.566 1.00 87.69 90 SER A CA 1
ATOM 729 C C . SER A 1 90 ? 0.423 1.799 19.556 1.00 87.69 90 SER A C 1
ATOM 731 O O . SER A 1 90 ? -0.341 0.955 19.116 1.00 87.69 90 SER A O 1
ATOM 733 N N . GLN A 1 91 ? 0.371 3.070 19.159 1.00 90.88 91 GLN A N 1
ATOM 734 C CA . GLN A 1 91 ? -0.646 3.571 18.233 1.00 90.88 91 GLN A CA 1
ATOM 735 C C . GLN A 1 91 ? -0.482 3.006 16.820 1.00 90.88 91 GLN A C 1
ATOM 737 O O . GLN A 1 91 ? 0.632 2.807 16.329 1.00 90.88 91 GLN A O 1
ATOM 742 N N . ALA A 1 92 ? -1.613 2.786 16.162 1.00 92.69 92 ALA A N 1
ATOM 743 C CA . ALA A 1 92 ? -1.726 2.318 14.794 1.00 92.69 92 ALA A CA 1
ATOM 744 C C . ALA A 1 92 ? -3.035 2.817 14.171 1.00 92.69 92 ALA A C 1
ATOM 746 O O . ALA A 1 92 ? -3.996 3.115 14.879 1.00 92.69 92 ALA A O 1
ATOM 747 N N . ILE A 1 93 ? -3.093 2.849 12.846 1.00 93.00 93 ILE A N 1
ATOM 748 C CA . ILE A 1 93 ? -4.355 2.925 12.107 1.00 93.00 93 ILE A CA 1
ATOM 749 C C . ILE A 1 93 ? -4.741 1.507 11.720 1.00 93.00 93 ILE A C 1
ATOM 751 O O . ILE A 1 93 ? -3.891 0.739 11.272 1.00 93.00 93 ILE A O 1
ATOM 755 N N . LEU A 1 94 ? -6.007 1.152 11.890 1.00 94.56 94 LEU A N 1
ATOM 756 C CA . LEU A 1 94 ? -6.540 -0.116 11.415 1.00 94.56 94 LEU A CA 1
ATOM 757 C C . LEU A 1 94 ? -7.536 0.144 10.292 1.00 94.56 94 LEU A C 1
ATOM 759 O O . LEU A 1 94 ? -8.521 0.849 10.493 1.00 94.56 94 LEU A O 1
ATOM 763 N N . LEU A 1 95 ? -7.275 -0.450 9.135 1.00 94.06 95 LEU A N 1
ATOM 764 C CA . LEU A 1 95 ? -8.206 -0.544 8.023 1.00 94.06 95 LEU A CA 1
ATOM 765 C C . LEU A 1 95 ? -8.822 -1.944 8.039 1.00 94.06 95 LEU A C 1
ATOM 767 O O . LEU A 1 95 ? -8.109 -2.936 7.914 1.00 94.06 95 LEU A O 1
ATOM 771 N N . GLU A 1 96 ? -10.134 -2.030 8.201 1.00 94.81 96 GLU A N 1
ATOM 772 C CA . GLU A 1 96 ? -10.877 -3.281 8.032 1.00 94.81 96 GLU A CA 1
ATOM 773 C C . GLU A 1 96 ? -11.718 -3.217 6.772 1.00 94.81 96 GLU A C 1
ATOM 775 O O . GLU A 1 96 ? -12.295 -2.175 6.471 1.00 94.81 96 GLU A O 1
ATOM 780 N N . THR A 1 97 ? -11.786 -4.326 6.047 1.00 95.31 97 THR A N 1
ATOM 781 C CA . THR A 1 97 ? -12.479 -4.439 4.766 1.00 95.31 97 THR A CA 1
ATOM 782 C C . THR A 1 97 ? -12.987 -5.863 4.571 1.00 95.31 97 THR A C 1
ATOM 784 O O . THR A 1 97 ? -12.360 -6.817 5.029 1.00 95.31 97 THR A O 1
ATOM 787 N N . ASP A 1 98 ? -14.104 -6.018 3.863 1.00 95.00 98 ASP A N 1
ATOM 788 C CA . ASP A 1 98 ? -14.707 -7.328 3.564 1.00 95.00 98 ASP A CA 1
ATOM 789 C C . ASP A 1 98 ? -13.988 -8.068 2.426 1.00 95.00 98 ASP A C 1
ATOM 791 O O . ASP A 1 98 ? -14.378 -9.164 2.027 1.00 95.00 98 ASP A O 1
ATOM 795 N N . GLY A 1 99 ? -12.948 -7.448 1.874 1.00 94.81 99 GLY A N 1
ATOM 796 C CA . GLY A 1 99 ? -12.029 -8.084 0.956 1.00 94.81 99 GLY A CA 1
ATOM 797 C C . GLY A 1 99 ? -11.290 -7.085 0.086 1.00 94.81 99 GLY A C 1
ATOM 798 O O . GLY A 1 99 ? -11.715 -5.939 -0.078 1.00 94.81 99 GLY A O 1
ATOM 799 N N . VAL A 1 100 ? -10.186 -7.546 -0.491 1.00 95.88 100 VAL A N 1
ATOM 800 C CA . VAL A 1 100 ? -9.273 -6.716 -1.277 1.00 95.88 100 VAL A CA 1
ATOM 801 C C . VAL A 1 100 ? -8.899 -7.402 -2.570 1.00 95.88 100 VAL A C 1
ATOM 803 O O . VAL A 1 100 ? -8.551 -8.576 -2.554 1.00 95.88 100 VAL A O 1
ATOM 806 N N . SER A 1 101 ? -8.887 -6.647 -3.662 1.00 96.50 101 SER A N 1
ATOM 807 C CA . SER A 1 101 ? -8.224 -7.058 -4.896 1.00 96.50 101 SER A CA 1
ATOM 808 C C . SER A 1 101 ? -7.049 -6.133 -5.179 1.00 96.50 101 SER A C 1
ATOM 810 O O . SER A 1 101 ? -7.207 -4.914 -5.117 1.00 96.50 101 SER A O 1
ATOM 812 N N . VAL A 1 102 ? -5.903 -6.714 -5.512 1.00 96.94 102 VAL A N 1
ATOM 813 C CA . VAL A 1 102 ? -4.708 -6.011 -5.969 1.00 96.94 102 VAL A CA 1
ATOM 814 C C . VAL A 1 102 ? -4.330 -6.565 -7.327 1.00 96.94 102 VAL A C 1
ATOM 816 O O . VAL A 1 102 ? -4.080 -7.764 -7.459 1.00 96.94 102 VAL A O 1
ATOM 819 N N . ALA A 1 103 ? -4.268 -5.690 -8.315 1.00 97.75 103 ALA A N 1
ATOM 820 C CA . ALA A 1 103 ? -3.762 -6.015 -9.635 1.00 97.75 103 ALA A CA 1
ATOM 821 C C . ALA A 1 103 ? -2.824 -4.910 -10.099 1.00 97.75 103 ALA A C 1
ATOM 823 O O . ALA A 1 103 ? -2.950 -3.769 -9.658 1.00 97.75 103 ALA A O 1
ATOM 824 N N . ASN A 1 104 ? -1.890 -5.229 -10.983 1.00 97.38 104 ASN A N 1
ATOM 825 C CA . ASN A 1 104 ? -1.063 -4.208 -11.608 1.00 97.38 104 ASN A CA 1
ATOM 826 C C . ASN A 1 104 ? -0.895 -4.424 -13.108 1.00 97.38 104 ASN A C 1
ATOM 828 O O . ASN A 1 104 ? -1.199 -5.483 -13.662 1.00 97.38 104 ASN A O 1
ATOM 832 N N . ARG A 1 105 ? -0.403 -3.374 -13.753 1.00 96.06 105 ARG A N 1
ATOM 833 C CA . ARG A 1 105 ? 0.031 -3.353 -15.146 1.00 96.06 105 ARG A CA 1
ATOM 834 C C . ARG A 1 105 ? 1.241 -2.433 -15.275 1.00 96.06 105 ARG A C 1
ATOM 836 O O . ARG A 1 105 ? 1.515 -1.642 -14.377 1.00 96.06 105 ARG A O 1
ATOM 843 N N . PHE A 1 106 ? 1.938 -2.542 -16.396 1.00 95.31 106 PHE A N 1
ATOM 844 C CA . PHE A 1 106 ? 3.108 -1.725 -16.688 1.00 95.31 106 PHE A CA 1
ATOM 845 C C . PHE A 1 106 ? 2.778 -0.774 -17.829 1.00 95.31 106 PHE A C 1
ATOM 847 O O . PHE A 1 106 ? 2.478 -1.232 -18.931 1.00 95.31 106 PHE A O 1
ATOM 854 N N . ASP A 1 107 ? 2.825 0.522 -17.548 1.00 92.56 107 ASP A N 1
ATOM 855 C CA . ASP A 1 107 ? 2.502 1.584 -18.496 1.00 92.56 107 ASP A CA 1
ATOM 856 C C . ASP A 1 107 ? 3.663 2.577 -18.565 1.00 92.56 107 ASP A C 1
ATOM 858 O O . ASP A 1 107 ? 4.416 2.725 -17.606 1.00 92.56 107 ASP A O 1
ATOM 862 N N . VAL A 1 108 ? 3.804 3.283 -19.682 1.00 91.69 108 VAL A N 1
ATOM 863 C CA . VAL A 1 108 ? 4.732 4.420 -19.763 1.00 91.69 108 VAL A CA 1
ATOM 864 C C . VAL A 1 108 ? 4.106 5.659 -19.123 1.00 91.69 108 VAL A C 1
ATOM 866 O O . VAL A 1 108 ? 2.885 5.845 -19.207 1.00 91.69 108 VAL A O 1
ATOM 869 N N . ALA A 1 109 ? 4.917 6.507 -18.493 1.00 89.38 109 ALA A N 1
ATOM 870 C CA . ALA A 1 109 ? 4.464 7.683 -17.753 1.00 89.38 109 ALA A CA 1
ATOM 871 C C . ALA A 1 109 ? 3.583 8.613 -18.604 1.00 89.38 109 ALA A C 1
ATOM 873 O O . ALA A 1 109 ? 2.533 9.054 -18.136 1.00 89.38 109 ALA A O 1
ATOM 874 N N . SER A 1 110 ? 3.938 8.831 -19.873 1.00 88.00 110 SER A N 1
ATOM 875 C CA . SER A 1 110 ? 3.179 9.667 -20.816 1.00 88.00 110 SER A CA 1
ATOM 876 C C . SER A 1 110 ? 1.750 9.180 -21.097 1.00 88.00 110 SER A C 1
ATOM 878 O O . SER A 1 110 ? 0.904 9.950 -21.550 1.00 88.00 110 SER A O 1
ATOM 880 N N . SER A 1 111 ? 1.450 7.905 -20.832 1.00 90.00 111 SER A N 1
ATOM 881 C CA . SER A 1 111 ? 0.112 7.332 -21.024 1.00 90.00 111 SER A CA 1
ATOM 882 C C . SER A 1 111 ? -0.812 7.502 -19.810 1.00 90.00 111 SER A C 1
ATOM 884 O O . SER A 1 111 ? -2.021 7.265 -19.911 1.00 90.00 111 SER A O 1
ATOM 886 N N . LEU A 1 112 ? -0.268 7.924 -18.663 1.00 87.31 112 LEU A N 1
ATOM 887 C CA . LEU A 1 112 ? -0.986 8.034 -17.396 1.00 87.31 112 LEU A CA 1
ATOM 888 C C . LEU A 1 112 ? -1.550 9.446 -17.202 1.00 87.31 112 LEU A C 1
ATOM 890 O O . LEU A 1 112 ? -0.881 10.348 -16.707 1.00 87.31 112 LEU A O 1
ATOM 894 N N . GLN A 1 113 ? -2.837 9.616 -17.510 1.00 82.94 113 GLN A N 1
ATOM 895 C CA . GLN A 1 113 ? -3.556 10.891 -17.323 1.00 82.94 113 GLN A CA 1
ATOM 896 C C . GLN A 1 113 ? -3.556 11.378 -15.865 1.00 82.94 113 GLN A C 1
ATOM 898 O O . GLN A 1 113 ? -3.661 12.575 -15.600 1.00 82.94 113 GLN A O 1
ATOM 903 N N . ASP A 1 114 ? -3.426 10.458 -14.909 1.00 78.12 114 ASP A N 1
ATOM 904 C CA . ASP A 1 114 ? -3.363 10.787 -13.487 1.00 78.12 114 ASP A CA 1
ATOM 905 C C . ASP A 1 114 ? -2.123 11.618 -13.129 1.00 78.12 114 ASP A C 1
ATOM 907 O O . ASP A 1 114 ? -2.169 12.402 -12.181 1.00 78.12 114 ASP A O 1
ATOM 911 N N . PHE A 1 115 ? -1.028 11.488 -13.883 1.00 73.88 115 PHE A N 1
ATOM 912 C CA . PHE A 1 115 ? 0.159 12.313 -13.672 1.00 73.88 115 PHE A CA 1
ATOM 913 C C . PHE A 1 115 ? -0.083 13.766 -14.082 1.00 73.88 115 PHE A C 1
ATOM 915 O O . PHE A 1 115 ? 0.323 14.666 -13.356 1.00 73.88 115 PHE A O 1
ATOM 922 N N . GLU A 1 116 ? -0.830 14.013 -15.159 1.00 67.94 116 GLU A N 1
ATOM 923 C CA . GLU A 1 116 ? -1.227 15.374 -15.543 1.00 67.94 116 GLU A CA 1
ATOM 924 C C . GLU A 1 116 ? -2.258 15.974 -14.573 1.00 67.94 116 GLU A C 1
ATOM 926 O O . GLU A 1 116 ? -2.241 17.172 -14.292 1.00 67.94 116 GLU A O 1
ATOM 931 N N . GLY A 1 117 ? -3.192 15.148 -14.087 1.00 64.94 117 GLY A N 1
ATOM 932 C CA . GLY A 1 117 ? -4.333 15.605 -13.291 1.00 64.94 117 GLY A CA 1
ATOM 933 C C . GLY A 1 117 ? -4.071 15.723 -11.791 1.00 64.94 117 GLY A C 1
ATOM 934 O O . GLY A 1 117 ? -4.742 16.509 -11.117 1.00 64.94 117 GLY A O 1
ATOM 935 N N . TYR A 1 118 ? -3.137 14.934 -11.260 1.00 63.03 118 TYR A N 1
ATOM 936 C CA . TYR A 1 118 ? -2.943 14.802 -9.820 1.00 63.03 118 TYR A CA 1
ATOM 937 C C . TYR A 1 118 ? -1.487 15.005 -9.404 1.00 63.03 118 TYR A C 1
ATOM 939 O O . TYR A 1 118 ? -1.259 15.599 -8.355 1.00 63.03 118 TYR A O 1
ATOM 947 N N . CYS A 1 119 ? -0.473 14.556 -10.148 1.00 60.97 119 CYS A N 1
ATOM 948 C CA . CYS A 1 119 ? 0.911 14.712 -9.683 1.00 60.97 119 CYS A CA 1
ATOM 949 C C . CYS A 1 119 ? 1.308 16.193 -9.551 1.00 60.97 119 CYS A C 1
ATOM 951 O O . CYS A 1 119 ? 1.223 16.983 -10.482 1.00 60.97 119 CYS A O 1
ATOM 953 N N . LEU A 1 120 ? 1.693 16.551 -8.325 1.00 53.91 120 LEU A N 1
ATOM 954 C CA . LEU A 1 120 ? 1.918 17.920 -7.856 1.00 53.91 120 LEU A CA 1
ATOM 955 C C . LEU A 1 120 ? 3.136 18.579 -8.490 1.00 53.91 120 LEU A C 1
ATOM 957 O O . LEU A 1 120 ? 3.128 19.778 -8.764 1.00 53.91 120 LEU A O 1
ATOM 961 N N . ASP A 1 121 ? 4.146 17.761 -8.749 1.00 54.12 121 ASP A N 1
ATOM 962 C CA . ASP A 1 121 ? 5.343 18.138 -9.465 1.00 54.12 121 ASP A CA 1
ATOM 963 C C . ASP A 1 121 ? 5.214 17.532 -10.857 1.00 54.12 121 ASP A C 1
ATOM 965 O O . ASP A 1 121 ? 5.197 16.311 -11.017 1.00 54.12 121 ASP A O 1
ATOM 969 N N . ASN A 1 122 ? 5.025 18.401 -11.850 1.00 52.41 122 ASN A N 1
ATOM 970 C CA . ASN A 1 122 ? 4.998 18.005 -13.246 1.00 52.41 122 ASN A CA 1
ATOM 971 C C . ASN A 1 122 ? 6.429 17.592 -13.610 1.00 52.41 122 ASN A C 1
ATOM 973 O O . ASN A 1 122 ? 7.293 18.470 -13.676 1.00 52.41 122 ASN A O 1
ATOM 977 N N . PRO A 1 123 ? 6.725 16.297 -13.786 1.00 51.88 123 PRO A N 1
ATOM 978 C CA . PRO A 1 123 ? 8.103 15.831 -13.743 1.00 51.88 123 PRO A CA 1
ATOM 979 C C . PRO A 1 123 ? 8.911 16.194 -15.000 1.00 51.88 123 PRO A C 1
ATOM 981 O O . PRO A 1 123 ? 10.114 15.982 -15.011 1.00 51.88 123 PRO A O 1
ATOM 984 N N . HIS A 1 124 ? 8.282 16.826 -16.002 1.00 52.25 124 HIS A N 1
ATOM 985 C CA . HIS A 1 124 ? 8.810 17.191 -17.325 1.00 52.25 124 HIS A CA 1
ATOM 986 C C . HIS A 1 124 ? 10.017 18.158 -17.378 1.00 52.25 124 HIS A C 1
ATOM 988 O O . HIS A 1 124 ? 10.148 18.902 -18.353 1.00 52.25 124 HIS A O 1
ATOM 994 N N . SER A 1 125 ? 10.885 18.234 -16.367 1.00 54.41 125 SER A N 1
ATOM 995 C CA . SER A 1 125 ? 11.932 19.264 -16.308 1.00 54.41 125 SER A CA 1
ATOM 996 C C . SER A 1 125 ? 13.380 18.783 -16.367 1.00 54.41 125 SER A C 1
ATOM 998 O O . SER A 1 125 ? 14.253 19.647 -16.441 1.00 54.41 125 SER A O 1
ATOM 1000 N N . GLU A 1 126 ? 13.666 17.476 -16.363 1.00 59.38 126 GLU A N 1
ATOM 1001 C CA . GLU A 1 126 ? 15.064 16.999 -16.309 1.00 59.38 126 GLU A CA 1
ATOM 1002 C C . GLU A 1 126 ? 15.552 16.287 -17.582 1.00 59.38 126 GLU A C 1
ATOM 1004 O O . GLU A 1 126 ? 16.647 16.602 -18.055 1.00 59.38 126 GLU A O 1
ATOM 1009 N N . ASP A 1 127 ? 14.751 15.402 -18.188 1.00 71.94 127 ASP A N 1
ATOM 1010 C CA . ASP A 1 127 ? 15.088 14.698 -19.435 1.00 71.94 127 ASP A CA 1
ATOM 1011 C C . ASP A 1 127 ? 13.841 14.364 -20.301 1.00 71.94 127 ASP A C 1
ATOM 1013 O O . ASP A 1 127 ? 12.698 14.607 -19.910 1.00 71.94 127 ASP A O 1
ATOM 1017 N N . GLU A 1 128 ? 14.053 13.855 -21.524 1.00 81.81 128 GLU A N 1
ATOM 1018 C CA . GLU A 1 128 ? 12.980 13.399 -22.437 1.00 81.81 128 GLU A CA 1
ATOM 1019 C C . GLU A 1 128 ? 12.596 11.918 -22.216 1.00 81.81 128 GLU A C 1
ATOM 1021 O O . GLU A 1 128 ? 11.939 11.312 -23.065 1.00 81.81 128 GLU A O 1
ATOM 1026 N N . TYR A 1 129 ? 13.036 11.297 -21.117 1.00 86.75 129 TYR A N 1
ATOM 1027 C CA . TYR A 1 129 ? 12.839 9.869 -20.894 1.00 86.75 129 TYR A CA 1
ATOM 1028 C C . TYR A 1 129 ? 11.408 9.579 -20.434 1.00 86.75 129 TYR A C 1
ATOM 1030 O O . TYR A 1 129 ? 10.918 10.167 -19.472 1.00 86.75 129 TYR A O 1
ATOM 1038 N N . ASP A 1 130 ? 10.731 8.651 -21.104 1.00 89.06 130 ASP A N 1
ATOM 1039 C CA . ASP A 1 130 ? 9.380 8.230 -20.733 1.00 89.06 130 ASP A CA 1
ATOM 1040 C C . ASP A 1 130 ? 9.455 7.001 -19.818 1.00 89.06 130 ASP A C 1
ATOM 1042 O O . ASP A 1 130 ? 9.584 5.868 -20.286 1.00 89.06 130 ASP A O 1
ATOM 1046 N N . CYS A 1 131 ? 9.443 7.243 -18.504 1.00 90.50 131 CYS A N 1
ATOM 1047 C CA . CYS A 1 131 ? 9.651 6.210 -17.490 1.00 90.50 131 CYS A CA 1
ATOM 1048 C C . CYS A 1 131 ? 8.610 5.085 -17.571 1.00 90.50 131 CYS A C 1
ATOM 1050 O O . CYS A 1 131 ? 7.409 5.341 -17.690 1.00 90.50 131 CYS A O 1
ATOM 1052 N N . LEU A 1 132 ? 9.048 3.836 -17.396 1.00 93.25 132 LEU A N 1
ATOM 1053 C CA . LEU A 1 132 ? 8.163 2.701 -17.162 1.00 93.25 132 LEU A CA 1
ATOM 1054 C C . LEU A 1 132 ? 7.632 2.711 -15.722 1.00 93.25 132 LEU A C 1
ATOM 1056 O O . LEU A 1 132 ? 8.382 2.746 -14.743 1.00 93.25 132 LEU A O 1
ATOM 1060 N N . ILE A 1 133 ? 6.314 2.617 -15.590 1.00 93.12 133 ILE A N 1
ATOM 1061 C CA . ILE A 1 133 ? 5.590 2.718 -14.327 1.00 93.12 133 ILE A CA 1
ATOM 1062 C C . ILE A 1 133 ? 4.863 1.410 -14.023 1.00 93.12 133 ILE A C 1
ATOM 1064 O O . ILE A 1 133 ? 4.164 0.847 -14.865 1.00 93.12 133 ILE A O 1
ATOM 1068 N N . ASP A 1 134 ? 4.998 0.943 -12.784 1.00 95.00 134 ASP A N 1
ATOM 1069 C CA . ASP A 1 134 ? 4.138 -0.080 -12.189 1.00 95.00 134 ASP A CA 1
ATOM 1070 C C . ASP A 1 134 ? 2.851 0.588 -11.684 1.00 95.00 134 ASP A C 1
ATOM 1072 O O . ASP A 1 134 ? 2.856 1.266 -10.650 1.00 95.00 134 ASP A O 1
ATOM 1076 N N . SER A 1 135 ? 1.767 0.422 -12.441 1.00 94.75 135 SER A N 1
ATOM 1077 C CA . SER A 1 135 ? 0.429 0.940 -12.150 1.00 94.75 135 SER A CA 1
ATOM 1078 C C . SER A 1 135 ? -0.367 -0.107 -11.378 1.00 94.75 135 SER A C 1
ATOM 1080 O O . SER A 1 135 ? -0.874 -1.070 -11.959 1.00 94.75 135 SER A O 1
ATOM 1082 N N . ILE A 1 136 ? -0.495 0.076 -10.068 1.00 94.94 136 ILE A N 1
ATOM 1083 C CA . ILE A 1 136 ? -1.118 -0.875 -9.145 1.00 94.94 136 ILE A CA 1
ATOM 1084 C C . ILE A 1 136 ? -2.479 -0.340 -8.717 1.00 94.94 136 ILE A C 1
ATOM 1086 O O . ILE A 1 136 ? -2.590 0.762 -8.190 1.00 94.94 136 ILE A O 1
ATOM 1090 N N . GLU A 1 137 ? -3.512 -1.153 -8.870 1.00 95.25 137 GLU A N 1
ATOM 1091 C CA . GLU A 1 137 ? -4.854 -0.858 -8.394 1.00 95.25 137 GLU A CA 1
ATOM 1092 C C . GLU A 1 137 ? -5.177 -1.748 -7.193 1.00 95.25 137 GLU A C 1
ATOM 1094 O O . GLU A 1 137 ? -5.126 -2.978 -7.275 1.00 95.25 137 GLU A O 1
ATOM 1099 N N . LEU A 1 138 ? -5.503 -1.121 -6.065 1.00 94.81 138 LEU A N 1
ATOM 1100 C CA . LEU A 1 138 ? -5.904 -1.779 -4.831 1.00 94.81 138 LEU A CA 1
ATOM 1101 C C . LEU A 1 138 ? -7.321 -1.339 -4.463 1.00 94.81 138 LEU A C 1
ATOM 1103 O O . LEU A 1 138 ? -7.565 -0.191 -4.099 1.00 94.81 138 LEU A O 1
ATOM 1107 N N . ASN A 1 139 ? -8.260 -2.277 -4.534 1.00 94.38 139 ASN A N 1
ATOM 1108 C CA . ASN A 1 139 ? -9.666 -2.039 -4.228 1.00 94.38 139 ASN A CA 1
ATOM 1109 C C . ASN A 1 139 ? -10.031 -2.707 -2.906 1.00 94.38 139 ASN A C 1
ATOM 1111 O O . ASN A 1 139 ? -9.935 -3.926 -2.783 1.00 94.38 139 ASN A O 1
ATOM 1115 N N . CYS A 1 140 ? -10.486 -1.925 -1.930 1.00 94.12 140 CYS A N 1
ATOM 1116 C CA . CYS A 1 140 ? -10.985 -2.410 -0.645 1.00 94.12 140 CYS A CA 1
ATOM 1117 C C . CYS A 1 140 ? -12.510 -2.318 -0.604 1.00 94.12 140 CYS A C 1
ATOM 1119 O O . CYS A 1 140 ? -13.076 -1.233 -0.740 1.00 94.12 140 CYS A O 1
ATOM 1121 N N . ARG A 1 141 ? -13.194 -3.441 -0.377 1.00 93.69 141 ARG A N 1
ATOM 1122 C CA . ARG A 1 141 ? -14.661 -3.498 -0.283 1.00 93.69 141 ARG A CA 1
ATOM 1123 C C . ARG A 1 141 ? -15.129 -3.168 1.129 1.00 93.69 141 ARG A C 1
ATOM 1125 O O . ARG A 1 141 ? -14.624 -3.738 2.093 1.00 93.69 141 ARG A O 1
ATOM 1132 N N . ASN A 1 142 ? -16.132 -2.301 1.253 1.00 93.00 142 ASN A N 1
ATOM 1133 C CA . ASN A 1 142 ? -16.777 -2.006 2.539 1.00 93.00 142 ASN A CA 1
ATOM 1134 C C . ASN A 1 142 ? -15.778 -1.622 3.656 1.00 93.00 142 ASN A C 1
ATOM 1136 O O . ASN A 1 142 ? -15.834 -2.117 4.779 1.00 93.00 142 ASN A O 1
ATOM 1140 N N . ALA A 1 143 ? -14.805 -0.783 3.320 1.00 92.25 143 ALA A N 1
ATOM 1141 C CA . ALA A 1 143 ? -13.684 -0.457 4.177 1.00 92.25 143 ALA A CA 1
ATOM 1142 C C . ALA A 1 143 ? -14.017 0.603 5.239 1.00 92.25 143 ALA A C 1
ATOM 1144 O O . ALA A 1 143 ? -14.792 1.531 5.002 1.00 92.25 143 ALA A O 1
ATOM 1145 N N . SER A 1 144 ? -13.399 0.464 6.413 1.00 91.69 144 SER A N 1
ATOM 1146 C CA . SER A 1 144 ? -13.524 1.368 7.562 1.00 91.69 144 SER A CA 1
ATOM 1147 C C . SER A 1 144 ? -12.177 1.601 8.234 1.00 91.69 144 SER A C 1
ATOM 1149 O O . SER A 1 144 ? -11.361 0.682 8.314 1.00 91.69 144 SER A O 1
ATOM 11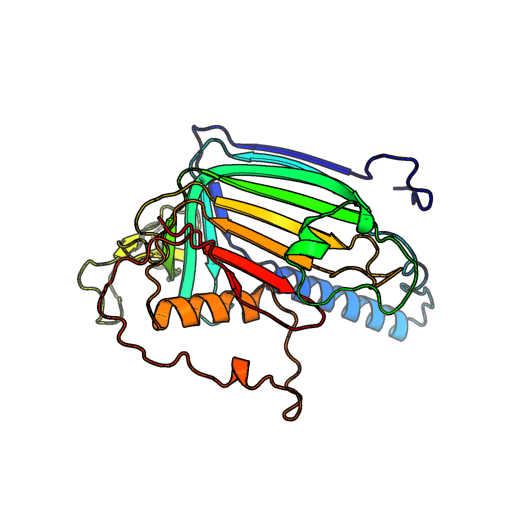51 N N . PHE A 1 145 ? -11.970 2.808 8.766 1.00 90.50 145 PHE A N 1
ATOM 1152 C CA . PHE A 1 145 ? -10.735 3.180 9.451 1.00 90.50 145 PHE A CA 1
ATOM 1153 C C . PHE A 1 145 ? -10.966 3.417 10.937 1.00 90.50 145 PHE A C 1
ATOM 1155 O O . PHE A 1 145 ? -11.895 4.117 11.339 1.00 90.50 145 PHE A O 1
ATOM 1162 N N . PHE A 1 146 ? -10.061 2.889 11.748 1.00 91.06 146 PHE A N 1
ATOM 1163 C CA . PHE A 1 146 ? -10.105 3.005 13.196 1.00 91.06 146 PHE A CA 1
ATOM 1164 C C . PHE A 1 146 ? -8.754 3.457 13.738 1.00 91.06 146 PHE A C 1
ATOM 1166 O O . PHE A 1 146 ? -7.699 3.090 13.211 1.00 91.06 146 PHE A O 1
ATOM 1173 N N . GLU A 1 147 ? -8.779 4.196 14.843 1.00 89.88 147 GLU A N 1
ATOM 1174 C CA . GLU A 1 147 ? -7.596 4.312 15.687 1.00 89.88 147 GLU A CA 1
ATOM 1175 C C . GLU A 1 147 ? -7.433 2.993 16.444 1.00 89.88 147 GLU A C 1
ATOM 1177 O O . GLU A 1 147 ? -8.384 2.458 17.022 1.00 89.88 147 GLU A O 1
ATOM 1182 N N . ALA A 1 148 ? -6.220 2.459 16.432 1.00 91.69 148 ALA A N 1
ATOM 1183 C CA . ALA A 1 148 ? -5.886 1.194 17.050 1.00 91.69 148 ALA A CA 1
ATOM 1184 C C . ALA A 1 148 ? -4.638 1.296 17.922 1.00 91.69 148 ALA A C 1
ATOM 1186 O O . ALA A 1 148 ? -3.796 2.181 17.781 1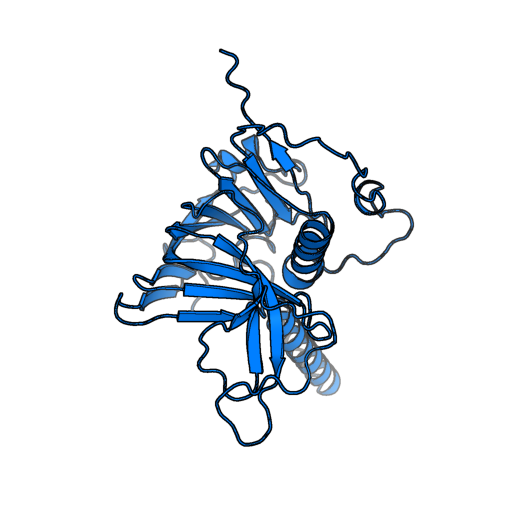.00 91.69 148 ALA A O 1
ATOM 1187 N N . PHE A 1 149 ? -4.523 0.354 18.851 1.00 89.44 149 PHE A N 1
ATOM 1188 C CA . PHE A 1 149 ? -3.435 0.273 19.806 1.00 89.44 149 PHE A CA 1
ATOM 1189 C C . PHE A 1 149 ? -2.944 -1.166 19.897 1.00 89.44 149 PHE A C 1
ATOM 1191 O O . PHE A 1 149 ? -3.692 -2.073 20.266 1.00 89.44 149 PHE A O 1
ATOM 1198 N N . ARG A 1 150 ? -1.662 -1.365 19.604 1.00 89.94 150 ARG A N 1
ATOM 1199 C CA . ARG A 1 150 ? -0.935 -2.600 19.861 1.00 89.94 150 ARG A CA 1
ATOM 1200 C C . ARG A 1 150 ? -0.870 -2.847 21.364 1.00 89.94 150 ARG A C 1
ATOM 1202 O O . ARG A 1 150 ? -0.453 -1.978 22.133 1.00 89.94 150 ARG A O 1
ATOM 1209 N N . ARG A 1 151 ? -1.222 -4.058 21.778 1.00 85.19 151 ARG A N 1
ATOM 1210 C CA . ARG A 1 151 ? -1.154 -4.515 23.167 1.00 85.19 151 ARG A CA 1
ATOM 1211 C C . ARG A 1 151 ? -0.380 -5.827 23.249 1.00 85.19 151 ARG A C 1
ATOM 1213 O O . ARG A 1 151 ? -0.623 -6.698 22.418 1.00 85.19 151 ARG A O 1
ATOM 1220 N N . PRO A 1 152 ? 0.543 -5.986 24.210 1.00 82.06 152 PRO A N 1
ATOM 1221 C CA . PRO A 1 152 ? 1.166 -7.277 24.469 1.00 82.06 152 PRO A CA 1
ATOM 1222 C C . PRO A 1 152 ? 0.144 -8.248 25.075 1.00 82.06 152 PRO A C 1
ATOM 1224 O O . PRO A 1 152 ? -0.756 -7.831 25.804 1.00 82.06 152 PRO A O 1
ATOM 1227 N N . HIS A 1 153 ? 0.294 -9.540 24.791 1.00 74.06 153 HIS A N 1
ATOM 1228 C CA . HIS A 1 153 ? -0.449 -10.589 25.488 1.00 74.06 153 HIS A CA 1
ATOM 1229 C C . HIS A 1 153 ? 0.132 -10.764 26.895 1.00 74.06 153 HIS A C 1
ATOM 1231 O O . HIS A 1 153 ? 1.349 -10.659 27.085 1.00 74.06 153 HIS A O 1
ATOM 1237 N N . ALA A 1 154 ? -0.717 -11.051 27.884 1.00 65.00 154 ALA A N 1
ATOM 1238 C CA . ALA A 1 154 ? -0.235 -11.440 29.204 1.00 65.00 154 ALA A CA 1
ATOM 1239 C C . ALA A 1 154 ? 0.544 -12.767 29.098 1.00 65.00 154 ALA A C 1
ATOM 1241 O O . ALA A 1 154 ? 0.196 -13.646 28.306 1.00 65.00 154 ALA A O 1
ATOM 1242 N N . GLN A 1 155 ? 1.636 -12.913 29.860 1.00 55.12 155 GLN A N 1
ATOM 1243 C CA . GLN A 1 155 ? 2.442 -14.137 29.815 1.00 55.12 155 GLN A CA 1
ATOM 1244 C C . GLN A 1 155 ? 1.579 -15.362 30.155 1.00 55.12 155 GLN A C 1
ATOM 1246 O O . GLN A 1 155 ? 0.999 -15.436 31.234 1.00 55.12 155 GLN A O 1
ATOM 1251 N N . GLY A 1 156 ? 1.533 -16.335 29.240 1.00 54.81 156 GLY A N 1
ATOM 1252 C CA . GLY A 1 156 ? 0.856 -17.618 29.448 1.00 54.81 156 GLY A CA 1
ATOM 1253 C C . GLY A 1 156 ? -0.613 -17.676 29.018 1.00 54.81 156 GLY A C 1
ATOM 1254 O O . GLY A 1 156 ? -1.192 -18.757 29.091 1.00 54.81 156 GLY A O 1
ATOM 1255 N N . SER A 1 157 ? -1.207 -16.585 28.519 1.00 50.12 157 SER A N 1
ATOM 1256 C CA . SER A 1 157 ? -2.562 -16.604 27.959 1.00 50.12 157 SER A CA 1
ATOM 1257 C C . SER A 1 157 ? -2.559 -16.239 26.465 1.00 50.12 157 SER A C 1
ATOM 1259 O O . SER A 1 157 ? -2.092 -15.165 26.088 1.00 50.12 157 SER A O 1
ATOM 1261 N N . PRO A 1 158 ? -3.126 -17.081 25.578 1.00 51.06 158 PRO A N 1
ATOM 1262 C CA . PRO A 1 158 ? -3.395 -16.694 24.191 1.00 51.06 158 PRO A CA 1
ATOM 1263 C C . PRO A 1 158 ? -4.526 -15.652 24.074 1.00 51.06 158 PRO A C 1
ATOM 1265 O O . PRO A 1 158 ? -4.864 -15.253 22.967 1.00 51.06 158 PRO A O 1
ATOM 1268 N N . GLN A 1 159 ? -5.111 -15.226 25.202 1.00 53.09 159 GLN A N 1
ATOM 1269 C CA . GLN A 1 159 ? -6.221 -14.279 25.300 1.00 53.09 159 GLN A CA 1
ATOM 1270 C C . GLN A 1 159 ? -5.804 -13.042 26.109 1.00 53.09 159 GLN A C 1
ATOM 1272 O O . GLN A 1 159 ? -5.067 -13.148 27.099 1.00 53.09 159 GLN A O 1
ATOM 1277 N N . PHE A 1 160 ? -6.281 -11.872 25.685 1.00 53.22 160 PHE A N 1
ATOM 1278 C CA . PHE A 1 160 ? -6.080 -10.603 26.375 1.00 53.22 160 PHE A CA 1
ATOM 1279 C C . PHE A 1 160 ? -6.843 -10.570 27.701 1.00 53.22 160 PHE A C 1
ATOM 1281 O O . PHE A 1 160 ? -8.069 -10.586 27.728 1.00 53.22 160 PHE A O 1
ATOM 1288 N N . HIS A 1 161 ? -6.123 -10.456 28.817 1.00 48.53 161 HIS A N 1
ATOM 1289 C CA . HIS A 1 161 ? -6.721 -10.073 30.094 1.00 48.53 161 HIS A CA 1
ATOM 1290 C C . HIS A 1 161 ? -6.510 -8.570 30.310 1.00 48.53 161 HIS A C 1
ATOM 1292 O O . HIS A 1 161 ? -5.382 -8.109 30.486 1.00 48.53 161 HIS A O 1
ATOM 1298 N N . PHE A 1 162 ? -7.598 -7.798 30.294 1.00 48.47 162 PHE A N 1
ATOM 1299 C CA . PHE A 1 162 ? -7.607 -6.360 30.584 1.00 48.47 162 PHE A CA 1
ATOM 1300 C C . PHE A 1 162 ? -7.403 -6.090 32.083 1.00 48.47 162 PHE A C 1
ATOM 1302 O O . PHE A 1 162 ? -8.321 -5.628 32.749 1.00 48.47 162 PHE A O 1
ATOM 1309 N N . ASN A 1 163 ? -6.221 -6.368 32.637 1.00 43.66 163 ASN A N 1
ATOM 1310 C CA . ASN A 1 163 ? -5.944 -5.989 34.030 1.00 43.66 163 ASN A CA 1
ATOM 1311 C C . ASN A 1 163 ? -5.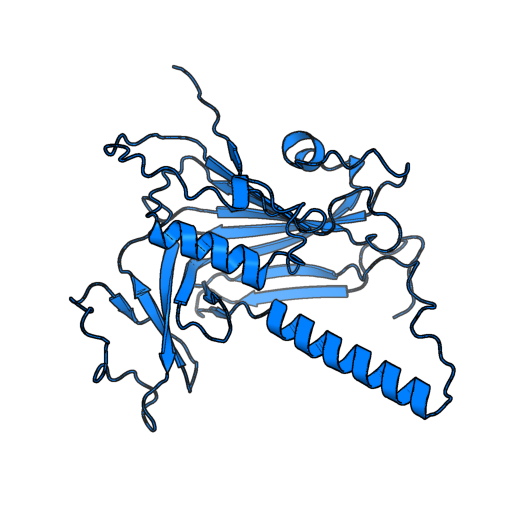118 -4.707 34.185 1.00 43.66 163 ASN A C 1
ATOM 1313 O O . ASN A 1 163 ? -5.064 -4.171 35.284 1.00 43.66 163 ASN A O 1
ATOM 1317 N N . GLU A 1 164 ? -4.558 -4.145 33.109 1.00 45.69 164 GLU A N 1
ATOM 1318 C CA . GLU A 1 164 ? -3.805 -2.882 33.172 1.00 45.69 164 GLU A CA 1
ATOM 1319 C C . GLU A 1 164 ? -4.044 -2.024 31.918 1.00 45.69 164 GLU A C 1
ATOM 1321 O O . GLU A 1 164 ? -3.162 -1.785 31.088 1.00 45.69 164 GLU A O 1
ATOM 1326 N N . ALA A 1 165 ? -5.279 -1.552 31.739 1.00 48.22 165 ALA A N 1
ATOM 1327 C CA . ALA A 1 165 ? -5.509 -0.412 30.861 1.00 48.22 165 ALA A CA 1
ATOM 1328 C C . ALA A 1 165 ? -5.059 0.869 31.601 1.00 48.22 165 ALA A C 1
ATOM 1330 O O . ALA A 1 165 ? -5.468 1.065 32.747 1.00 48.22 165 ALA A O 1
ATOM 1331 N N . PRO A 1 166 ? -4.258 1.772 30.994 1.00 44.59 166 PRO A N 1
ATOM 1332 C CA . PRO A 1 166 ? -4.148 3.136 31.506 1.00 44.59 166 PRO A CA 1
ATOM 1333 C C . PRO A 1 166 ? -5.566 3.706 31.609 1.00 44.59 166 PRO A C 1
ATOM 1335 O O . PRO A 1 166 ? -6.380 3.417 30.733 1.00 44.59 166 PRO A O 1
ATOM 1338 N N . ALA A 1 167 ? -5.842 4.448 32.685 1.00 45.06 167 ALA A N 1
ATOM 1339 C CA . ALA A 1 167 ? -7.147 4.844 33.239 1.00 45.06 167 ALA A CA 1
ATOM 1340 C C . ALA A 1 167 ? -8.091 5.666 32.320 1.00 45.06 167 ALA A C 1
ATOM 1342 O O . ALA A 1 167 ? -8.676 6.659 32.741 1.00 45.06 167 ALA A O 1
ATOM 1343 N N . PHE A 1 168 ? -8.247 5.260 31.063 1.00 46.62 168 PHE A N 1
ATOM 1344 C CA . PHE A 1 168 ? -9.004 5.928 30.008 1.00 46.62 168 PHE A CA 1
ATOM 1345 C C . PHE A 1 168 ? -10.094 5.045 29.379 1.00 46.62 168 PHE A C 1
ATOM 1347 O O . PHE A 1 168 ? -10.838 5.537 28.536 1.00 46.62 168 PHE A O 1
ATOM 1354 N N . ASP A 1 169 ? -10.204 3.757 29.728 1.00 51.47 169 ASP A N 1
ATOM 1355 C CA . ASP A 1 169 ? -11.046 2.822 28.966 1.00 51.47 169 ASP A CA 1
ATOM 1356 C C . ASP A 1 169 ? -12.469 2.693 29.539 1.00 51.47 169 ASP A C 1
ATOM 1358 O O . ASP A 1 169 ? -12.775 1.838 30.367 1.00 51.47 169 ASP A O 1
ATOM 1362 N N . SER A 1 170 ? -13.359 3.572 29.078 1.00 51.62 170 SER A N 1
ATOM 1363 C CA . SER A 1 170 ? -14.797 3.618 29.383 1.00 51.62 170 SER A CA 1
ATOM 1364 C C . SER A 1 170 ? -15.646 2.642 28.542 1.00 51.62 170 SER A C 1
ATOM 1366 O O . SER A 1 170 ? -16.834 2.872 28.321 1.00 51.62 170 SER A O 1
ATOM 1368 N N . GLY A 1 171 ? -15.065 1.543 28.044 1.00 59.50 171 GLY A N 1
ATOM 1369 C CA . GLY A 1 171 ? -15.770 0.582 27.182 1.00 59.50 171 GLY A CA 1
ATOM 1370 C C . GLY A 1 171 ? -15.953 1.054 25.733 1.00 59.50 171 GLY A C 1
ATOM 1371 O O . GLY A 1 171 ? -16.838 0.564 25.029 1.00 59.50 171 GLY A O 1
ATOM 1372 N N . LEU A 1 172 ? -15.131 2.001 25.272 1.00 68.31 172 LEU A N 1
ATOM 1373 C CA . LEU A 1 172 ? -15.165 2.581 23.918 1.00 68.31 172 LEU A CA 1
ATOM 1374 C C . LEU A 1 172 ? -14.303 1.825 22.891 1.00 68.31 172 LEU A C 1
ATOM 1376 O O . LEU A 1 172 ? -14.269 2.207 21.719 1.00 68.31 172 LEU A O 1
ATOM 1380 N N . ARG A 1 173 ? -13.609 0.762 23.308 1.00 77.69 173 ARG A N 1
ATOM 1381 C CA . ARG A 1 173 ? -12.670 0.004 22.472 1.00 77.69 173 ARG A CA 1
ATOM 1382 C C . ARG A 1 173 ? -13.096 -1.452 22.285 1.00 77.69 173 ARG A C 1
ATOM 1384 O O . ARG A 1 173 ? -13.783 -2.014 23.134 1.00 77.69 173 ARG A O 1
ATOM 1391 N N . ILE A 1 174 ? -12.717 -2.036 21.148 1.00 81.19 174 ILE A N 1
ATOM 1392 C CA . ILE A 1 174 ? -13.028 -3.413 20.736 1.00 81.19 174 ILE A CA 1
ATOM 1393 C C . ILE A 1 174 ? -11.721 -4.153 20.437 1.00 81.19 174 ILE A C 1
ATOM 1395 O O . ILE A 1 174 ? -10.812 -3.594 19.825 1.00 81.19 174 ILE A O 1
ATOM 1399 N N . GLU A 1 175 ? -11.629 -5.411 20.859 1.00 82.81 175 GLU A N 1
ATOM 1400 C CA . GLU A 1 175 ? -10.529 -6.305 20.498 1.00 82.81 175 GLU A CA 1
ATOM 1401 C C . GLU A 1 175 ? -10.612 -6.719 19.027 1.00 82.81 175 GLU A C 1
ATOM 1403 O O . GLU A 1 175 ? -11.676 -7.086 18.527 1.00 82.81 175 GLU A O 1
ATOM 1408 N N . VAL A 1 176 ? -9.479 -6.668 18.334 1.00 83.69 176 VAL A N 1
ATOM 1409 C CA . VAL A 1 176 ? -9.374 -7.124 16.951 1.00 83.69 176 VAL A CA 1
ATOM 1410 C C . VAL A 1 176 ? -8.933 -8.587 16.964 1.00 83.69 176 VAL A C 1
ATOM 1412 O O . VAL A 1 176 ? -7.866 -8.879 17.512 1.00 83.69 176 VAL A O 1
ATOM 1415 N N . PRO A 1 177 ? -9.701 -9.518 16.371 1.00 79.56 177 PRO A N 1
ATOM 1416 C CA . PRO A 1 177 ? -9.299 -10.916 16.297 1.00 79.56 177 PRO A CA 1
ATOM 1417 C C . PRO A 1 177 ? -7.971 -11.058 15.545 1.00 79.56 177 PRO A C 1
ATOM 1419 O O . PRO A 1 177 ? -7.870 -10.699 14.373 1.00 79.56 177 PRO A O 1
ATOM 1422 N N . THR A 1 178 ? -6.944 -11.592 16.208 1.00 79.94 178 THR A N 1
ATOM 1423 C CA . THR A 1 178 ? -5.639 -11.864 15.586 1.00 79.94 178 THR A CA 1
ATOM 1424 C C . THR A 1 178 ? -5.126 -13.245 15.979 1.00 79.94 178 THR A C 1
ATOM 1426 O O . THR A 1 178 ? -5.519 -13.802 17.001 1.00 79.94 178 THR A O 1
ATOM 1429 N N . THR A 1 179 ? -4.233 -13.809 15.167 1.00 77.38 179 THR A N 1
ATOM 1430 C CA . THR A 1 179 ? -3.558 -15.093 15.439 1.00 77.38 179 THR A CA 1
ATOM 1431 C C . THR A 1 179 ? -2.184 -14.916 16.092 1.00 77.38 179 THR A C 1
ATOM 1433 O O . THR A 1 179 ? -1.453 -15.884 16.309 1.00 77.38 179 THR A O 1
ATOM 1436 N N . PHE A 1 180 ? -1.802 -13.676 16.392 1.00 82.69 180 PHE A N 1
ATOM 1437 C CA . PHE A 1 180 ? -0.507 -13.343 16.963 1.00 82.69 180 PHE A CA 1
ATOM 1438 C C . PHE A 1 180 ? -0.390 -13.867 18.401 1.00 82.69 180 PHE A C 1
ATOM 1440 O O . PHE A 1 180 ? -1.303 -13.754 19.208 1.00 82.69 180 PHE A O 1
ATOM 1447 N N . GLN A 1 181 ? 0.765 -14.442 18.743 1.00 78.56 181 GLN A N 1
ATOM 1448 C CA . GLN A 1 181 ? 0.956 -15.089 20.050 1.00 78.56 181 GLN A CA 1
ATOM 1449 C C . GLN A 1 181 ? 1.395 -14.127 21.160 1.00 78.56 181 GLN A C 1
ATOM 1451 O O . GLN A 1 181 ? 1.245 -14.432 22.340 1.00 78.56 181 GLN A O 1
ATOM 1456 N N . ARG A 1 182 ? 2.021 -13.002 20.794 1.00 81.38 182 ARG A N 1
ATOM 1457 C CA . ARG A 1 182 ? 2.702 -12.098 21.740 1.00 81.38 182 ARG A CA 1
ATOM 1458 C C . ARG A 1 182 ? 2.054 -10.734 21.874 1.00 81.38 182 ARG A C 1
ATOM 1460 O O . ARG A 1 182 ? 2.322 -10.032 22.845 1.00 81.38 182 ARG A O 1
ATOM 1467 N N . PHE A 1 183 ? 1.276 -10.330 20.887 1.00 85.19 183 PHE A N 1
ATOM 1468 C CA . PHE A 1 183 ? 0.633 -9.032 20.840 1.00 85.19 183 PHE A CA 1
ATOM 1469 C C . PHE A 1 183 ? -0.597 -9.125 19.952 1.00 85.19 183 PHE A C 1
ATOM 1471 O O . PHE A 1 183 ? -0.741 -10.076 19.208 1.00 85.19 183 PHE A O 1
ATOM 1478 N N . GLY A 1 184 ? -1.409 -8.088 19.958 1.00 87.31 184 GLY A N 1
ATOM 1479 C CA . GLY A 1 184 ? -2.592 -7.940 19.121 1.00 87.31 184 GLY A CA 1
ATOM 1480 C C . GLY A 1 184 ? -3.045 -6.490 19.171 1.00 87.31 184 GLY A C 1
ATOM 1481 O O . GLY A 1 184 ? -2.303 -5.629 19.658 1.00 87.31 184 GLY A O 1
ATOM 1482 N N . PHE A 1 185 ? -4.237 -6.206 18.661 1.00 89.50 185 PHE A N 1
ATOM 1483 C CA . PHE A 1 185 ? -4.731 -4.840 18.537 1.00 89.50 185 PHE A CA 1
ATOM 1484 C C . PHE A 1 185 ? -6.081 -4.670 19.222 1.00 89.50 185 PHE A C 1
ATOM 1486 O O . PHE A 1 185 ? -6.948 -5.536 19.157 1.00 89.50 185 PHE A O 1
ATOM 1493 N N . VAL A 1 186 ? -6.260 -3.510 19.845 1.00 90.06 186 VAL A N 1
ATOM 1494 C CA . VAL A 1 186 ? -7.575 -2.991 20.227 1.00 90.06 186 VAL A CA 1
ATOM 1495 C C . VAL A 1 186 ? -7.849 -1.741 19.410 1.00 90.06 186 VAL A C 1
ATOM 1497 O O . VAL A 1 186 ? -6.937 -0.948 19.194 1.00 90.06 186 VAL A O 1
ATOM 1500 N N . LYS A 1 187 ? -9.082 -1.554 18.958 1.00 90.00 187 LYS A N 1
ATOM 1501 C CA . LYS A 1 187 ? -9.494 -0.422 18.124 1.00 90.00 187 LYS A CA 1
ATOM 1502 C C . LYS A 1 187 ? -10.606 0.389 18.772 1.00 90.00 187 LYS A C 1
ATOM 1504 O O . LYS A 1 187 ? -11.291 -0.106 19.665 1.00 90.00 187 LYS A O 1
ATOM 1509 N N . THR A 1 188 ? -10.807 1.620 18.324 1.00 87.25 188 THR A N 1
ATOM 1510 C CA . THR A 1 188 ? -12.001 2.407 18.656 1.00 87.25 188 THR A CA 1
ATOM 1511 C C . THR A 1 188 ? -13.265 1.764 18.078 1.00 87.25 188 THR A C 1
ATOM 1513 O O . THR A 1 188 ? -13.215 1.056 17.075 1.00 87.25 188 THR A O 1
ATOM 1516 N N . LYS A 1 189 ? -14.418 2.002 18.715 1.00 82.19 189 LYS A N 1
ATOM 1517 C CA . LYS A 1 189 ? -15.730 1.594 18.179 1.00 82.19 189 LYS A CA 1
ATOM 1518 C C . LYS A 1 189 ? -16.133 2.375 16.931 1.00 82.19 189 LYS A C 1
ATOM 1520 O O . LYS A 1 189 ? -16.763 1.821 16.037 1.00 82.19 189 LYS A O 1
ATOM 1525 N N . GLU A 1 190 ? -15.801 3.658 16.907 1.00 81.75 190 GLU A N 1
ATOM 1526 C CA . GLU A 1 190 ? -16.205 4.582 15.852 1.00 81.75 190 GLU A CA 1
ATOM 1527 C C . GLU A 1 190 ? -15.269 4.485 14.647 1.00 81.75 190 GLU A C 1
ATOM 1529 O O . GLU A 1 190 ? -14.050 4.380 14.815 1.00 81.75 190 GLU A O 1
ATOM 1534 N N . ASN A 1 191 ? -15.854 4.543 13.446 1.00 78.88 191 ASN A N 1
ATOM 1535 C CA . ASN A 1 191 ? -15.118 4.771 12.207 1.00 78.88 191 ASN A CA 1
ATOM 1536 C C . ASN A 1 191 ? -14.696 6.245 12.179 1.00 78.88 191 ASN A C 1
ATOM 1538 O O . ASN A 1 191 ? -15.542 7.136 12.192 1.00 78.88 191 ASN A O 1
ATOM 1542 N N . LEU A 1 192 ? -13.388 6.488 12.209 1.00 75.94 192 LEU A N 1
ATOM 1543 C CA . LEU A 1 192 ? -12.815 7.821 12.422 1.00 75.94 192 LEU A CA 1
ATOM 1544 C C . LEU A 1 192 ? -12.460 8.547 11.126 1.00 75.94 192 LEU A C 1
ATOM 1546 O O . LEU A 1 192 ? -11.986 9.678 11.176 1.00 75.94 192 LEU A O 1
ATOM 1550 N N . LEU A 1 193 ? -12.614 7.892 9.974 1.00 72.00 193 LEU A N 1
ATOM 1551 C CA . LEU A 1 193 ? -12.376 8.533 8.683 1.00 72.00 193 LEU A CA 1
ATOM 1552 C C . LEU A 1 193 ? -13.667 8.700 7.895 1.00 72.00 193 LEU A C 1
ATOM 1554 O O . LEU A 1 193 ? -13.822 9.720 7.243 1.00 72.00 193 LEU A O 1
ATOM 1558 N N . LEU A 1 194 ? -14.585 7.732 7.957 1.00 73.19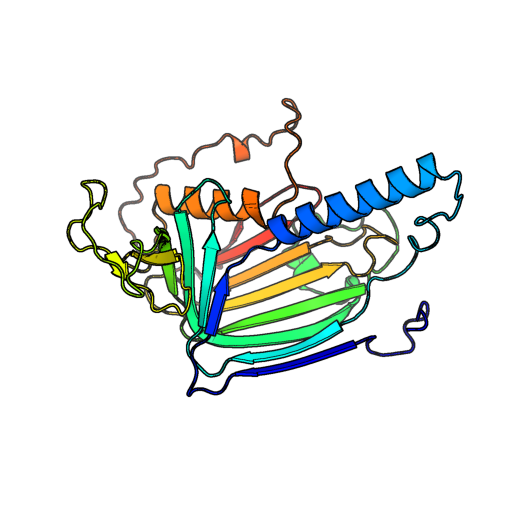 194 LEU A N 1
ATOM 1559 C CA . LEU A 1 194 ? -15.775 7.696 7.109 1.00 73.19 194 LEU A CA 1
ATOM 1560 C C . LEU A 1 194 ? -17.045 7.637 7.960 1.00 73.19 194 LEU A C 1
ATOM 1562 O O . LEU A 1 194 ? -17.103 6.905 8.947 1.00 73.19 194 LEU A O 1
ATOM 1566 N N . ASP A 1 195 ? -18.086 8.342 7.522 1.00 74.75 195 ASP A N 1
ATOM 1567 C CA . ASP A 1 195 ? -19.441 8.278 8.087 1.00 74.75 195 ASP A CA 1
ATOM 1568 C C . ASP A 1 195 ? -19.993 6.845 8.148 1.00 74.75 195 ASP A C 1
ATOM 1570 O O . ASP A 1 195 ? -20.716 6.465 9.072 1.00 74.75 195 ASP A O 1
ATOM 1574 N N . LYS A 1 196 ? -19.631 6.036 7.152 1.00 82.81 196 LYS A N 1
ATOM 1575 C CA . LYS A 1 196 ? -19.993 4.627 7.034 1.00 82.81 196 LYS A CA 1
ATOM 1576 C C . LYS A 1 196 ? -18.944 3.859 6.229 1.00 82.81 196 LYS A C 1
ATOM 1578 O O . LYS A 1 196 ? -18.186 4.470 5.473 1.00 82.81 196 LYS A O 1
ATOM 1583 N N . PRO A 1 197 ? -18.918 2.523 6.350 1.00 88.62 197 PRO A N 1
ATOM 1584 C CA . PRO A 1 197 ? -18.087 1.678 5.505 1.00 88.62 197 PRO A CA 1
ATOM 1585 C C . PRO A 1 197 ? -18.304 1.954 4.007 1.00 88.62 197 PRO A C 1
ATOM 1587 O O . PRO A 1 197 ? -19.447 2.079 3.553 1.00 88.62 197 PRO A O 1
ATOM 1590 N N . LYS A 1 198 ? -17.218 2.069 3.234 1.00 85.94 198 LYS A N 1
ATOM 1591 C CA . LYS A 1 198 ? -17.255 2.415 1.800 1.00 85.94 198 LYS A CA 1
ATOM 1592 C C . LYS A 1 198 ? -16.227 1.636 1.000 1.00 85.94 198 LYS A C 1
ATOM 1594 O O . LYS A 1 198 ? -15.192 1.245 1.524 1.00 85.94 198 LYS A O 1
ATOM 1599 N N . THR A 1 199 ? -16.500 1.434 -0.283 1.00 89.62 199 THR A N 1
ATOM 1600 C CA . THR A 1 199 ? -15.477 0.936 -1.205 1.00 89.62 199 THR A CA 1
ATOM 1601 C C . THR A 1 199 ? -14.420 2.016 -1.413 1.00 89.62 199 THR A C 1
ATOM 1603 O O . THR A 1 199 ? -14.772 3.171 -1.646 1.00 89.62 199 THR A O 1
ATOM 1606 N N . LEU A 1 200 ? -13.151 1.635 -1.297 1.00 87.88 200 LEU A N 1
ATOM 1607 C CA . LEU A 1 200 ? -12.000 2.512 -1.493 1.00 87.88 200 LEU A CA 1
ATOM 1608 C C . LEU A 1 200 ? -11.163 1.974 -2.643 1.00 87.88 200 LEU A C 1
ATOM 1610 O O . LEU A 1 200 ? -10.845 0.783 -2.651 1.00 87.88 200 LEU A O 1
ATOM 1614 N N . THR A 1 201 ? -10.771 2.856 -3.553 1.00 89.19 201 THR A N 1
ATOM 1615 C CA . THR A 1 201 ? -9.857 2.529 -4.645 1.00 89.19 201 THR A CA 1
ATOM 1616 C C . THR A 1 201 ? -8.584 3.330 -4.462 1.00 89.19 201 THR A C 1
ATOM 1618 O O . THR A 1 201 ? -8.611 4.562 -4.413 1.00 89.19 201 THR A O 1
ATOM 1621 N N . PHE A 1 202 ? -7.478 2.611 -4.328 1.00 89.56 202 PHE A N 1
ATOM 1622 C CA . PHE A 1 202 ? -6.138 3.161 -4.293 1.00 89.56 202 PHE A CA 1
ATOM 1623 C C . PHE A 1 202 ? -5.457 2.854 -5.622 1.00 89.56 202 PHE A C 1
ATOM 1625 O O . PHE A 1 202 ? -5.335 1.689 -5.998 1.00 89.56 202 PHE A O 1
ATOM 1632 N N . THR A 1 203 ? -4.966 3.887 -6.289 1.00 89.69 203 THR A N 1
ATOM 1633 C CA . THR A 1 203 ? -4.071 3.765 -7.436 1.00 89.69 203 THR A CA 1
ATOM 1634 C C . THR A 1 203 ? -2.668 4.102 -6.964 1.00 89.69 203 THR A C 1
ATOM 1636 O O . THR A 1 203 ? -2.429 5.205 -6.476 1.00 89.69 203 THR A O 1
ATOM 1639 N N . LEU A 1 204 ? -1.745 3.151 -7.048 1.00 89.38 204 LEU A N 1
ATOM 1640 C CA . LEU A 1 204 ? -0.350 3.345 -6.684 1.00 89.38 204 LEU A CA 1
ATOM 1641 C C . LEU A 1 204 ? 0.499 3.290 -7.948 1.00 89.38 204 LEU A C 1
ATOM 1643 O O . LEU A 1 204 ? 0.408 2.335 -8.712 1.00 89.38 204 LEU A O 1
ATOM 1647 N N . TYR A 1 205 ? 1.354 4.282 -8.129 1.00 89.00 205 TYR A N 1
ATOM 1648 C CA . TYR A 1 205 ? 2.343 4.326 -9.191 1.00 89.00 205 TYR A CA 1
ATOM 1649 C C . TYR A 1 205 ? 3.725 4.158 -8.588 1.00 89.00 205 TYR A C 1
ATOM 1651 O O . TYR A 1 205 ? 4.047 4.814 -7.596 1.00 89.00 205 TYR A O 1
ATOM 1659 N N . ARG A 1 206 ? 4.544 3.292 -9.178 1.00 88.12 206 ARG A N 1
ATOM 1660 C CA . ARG A 1 206 ? 5.953 3.143 -8.807 1.00 88.12 206 ARG A CA 1
ATOM 1661 C C . ARG A 1 206 ? 6.819 3.233 -10.050 1.00 88.12 206 ARG A C 1
ATOM 1663 O O . ARG A 1 206 ? 6.615 2.460 -10.983 1.00 88.12 206 ARG A O 1
ATOM 1670 N N . ASN A 1 207 ? 7.798 4.130 -10.036 1.00 88.00 207 ASN A N 1
ATOM 1671 C CA . ASN A 1 207 ? 8.775 4.232 -11.111 1.00 88.00 207 ASN A CA 1
ATOM 1672 C C . ASN A 1 207 ? 9.672 2.983 -11.100 1.00 88.00 207 ASN A C 1
ATOM 1674 O O . ASN A 1 207 ? 10.400 2.724 -10.134 1.00 88.00 207 ASN A O 1
ATOM 1678 N N . ILE A 1 208 ? 9.581 2.173 -12.152 1.00 91.12 208 ILE A N 1
ATOM 1679 C CA . ILE A 1 208 ? 10.454 1.009 -12.348 1.00 91.12 208 ILE A CA 1
ATOM 1680 C C . ILE A 1 208 ? 11.851 1.471 -12.774 1.00 91.12 208 ILE A C 1
ATOM 1682 O O . ILE A 1 208 ? 12.842 0.797 -12.487 1.00 91.12 208 ILE A O 1
ATOM 1686 N N . ASP A 1 209 ? 11.924 2.660 -13.358 1.00 89.50 209 ASP A N 1
ATOM 1687 C CA . ASP A 1 209 ? 13.086 3.210 -14.039 1.00 89.50 209 ASP A CA 1
ATOM 1688 C C . ASP A 1 209 ? 13.774 4.266 -13.184 1.00 89.50 209 ASP A C 1
ATOM 1690 O O . ASP A 1 209 ? 14.523 5.079 -13.706 1.00 89.50 209 ASP A O 1
ATOM 1694 N N . GLU A 1 210 ? 13.566 4.245 -11.863 1.00 83.69 210 GLU A N 1
ATOM 1695 C CA . GLU A 1 210 ? 14.107 5.265 -10.954 1.00 83.69 210 GLU A CA 1
ATOM 1696 C C . GLU A 1 210 ? 15.632 5.412 -11.030 1.00 83.69 210 GLU A C 1
ATOM 1698 O O . GLU A 1 210 ? 16.157 6.443 -10.639 1.00 83.69 210 GLU A O 1
ATOM 1703 N N . PHE A 1 211 ? 16.354 4.384 -11.484 1.00 81.69 211 PHE A N 1
ATOM 1704 C CA . PHE A 1 211 ? 17.807 4.449 -11.650 1.00 81.69 211 PHE A CA 1
ATOM 1705 C C . PHE A 1 211 ? 18.246 4.890 -13.054 1.00 81.69 211 PHE A C 1
ATOM 1707 O O . PHE A 1 211 ? 19.433 5.107 -13.281 1.00 81.69 211 PHE A O 1
ATOM 1714 N N . ILE A 1 212 ? 17.302 4.999 -13.989 1.00 85.25 212 ILE A N 1
ATOM 1715 C CA . ILE A 1 212 ? 17.516 5.460 -15.363 1.00 85.25 212 ILE A CA 1
ATOM 1716 C C . ILE A 1 212 ? 17.066 6.917 -15.491 1.00 85.25 212 ILE A C 1
ATOM 1718 O O . ILE A 1 212 ? 17.797 7.731 -16.048 1.00 85.25 212 ILE A O 1
ATOM 1722 N N . SER A 1 213 ? 15.882 7.248 -14.972 1.00 84.38 213 SER A N 1
ATOM 1723 C CA . SER A 1 213 ? 15.316 8.592 -15.029 1.00 84.38 213 SER A CA 1
ATOM 1724 C C . SER A 1 213 ? 14.392 8.889 -13.846 1.00 84.38 213 SER A C 1
ATOM 1726 O O . SER A 1 213 ? 13.641 8.037 -13.356 1.00 84.38 213 SER A O 1
ATOM 1728 N N . HIS A 1 214 ? 14.418 10.153 -13.429 1.00 80.62 214 HIS A N 1
ATOM 1729 C CA . HIS A 1 214 ? 13.536 10.730 -12.418 1.00 80.62 214 HIS A CA 1
ATOM 1730 C C . HIS A 1 214 ? 12.401 11.576 -13.027 1.00 80.62 214 HIS A C 1
ATOM 1732 O O . HIS A 1 214 ? 11.679 12.251 -12.297 1.00 80.62 214 HIS A O 1
ATOM 1738 N N . ASN A 1 215 ? 12.165 11.478 -14.344 1.00 80.50 215 ASN A N 1
ATOM 1739 C CA . ASN A 1 215 ? 11.079 12.160 -15.071 1.00 80.50 215 ASN A CA 1
ATOM 1740 C C . ASN A 1 215 ? 9.669 11.623 -14.740 1.00 80.50 215 ASN A C 1
ATOM 1742 O O . ASN A 1 215 ? 8.686 11.943 -15.406 1.00 80.50 215 ASN A O 1
ATOM 1746 N N . ALA A 1 216 ? 9.545 10.812 -13.689 1.00 80.19 216 ALA A N 1
ATOM 1747 C CA . ALA A 1 216 ? 8.292 10.447 -13.050 1.00 80.19 216 ALA A CA 1
ATOM 1748 C C . ALA A 1 216 ? 8.518 10.236 -11.539 1.00 80.19 216 ALA A C 1
ATOM 1750 O O . ALA A 1 216 ? 9.602 9.801 -11.137 1.00 80.19 216 ALA A O 1
ATOM 1751 N N . PRO A 1 217 ? 7.503 10.475 -10.685 1.00 76.25 217 PRO A N 1
ATOM 1752 C CA . PRO A 1 217 ? 7.609 10.222 -9.251 1.00 76.25 217 PRO A CA 1
ATOM 1753 C C . PRO A 1 217 ? 7.986 8.771 -8.934 1.00 76.25 217 PRO A C 1
ATOM 1755 O O . PRO A 1 217 ? 7.360 7.839 -9.439 1.00 76.25 217 PRO A O 1
ATOM 1758 N N . ASN A 1 218 ? 8.941 8.569 -8.018 1.00 78.06 218 ASN A N 1
ATOM 1759 C CA . ASN A 1 218 ? 9.358 7.221 -7.612 1.00 78.06 218 ASN A CA 1
ATOM 1760 C C . ASN A 1 218 ? 8.203 6.412 -7.014 1.00 78.06 218 ASN A C 1
ATOM 1762 O O . ASN A 1 218 ? 8.058 5.228 -7.314 1.00 78.06 218 ASN A O 1
ATOM 1766 N N . ASN A 1 219 ? 7.375 7.052 -6.183 1.00 78.50 219 ASN A N 1
ATOM 1767 C CA . ASN A 1 219 ? 6.133 6.479 -5.680 1.00 78.50 219 ASN A CA 1
ATOM 1768 C C . ASN A 1 219 ? 5.034 7.551 -5.636 1.00 78.50 219 ASN A C 1
ATOM 1770 O O . ASN A 1 219 ? 5.228 8.642 -5.099 1.00 78.50 219 ASN A O 1
ATOM 1774 N N . SER A 1 220 ? 3.844 7.224 -6.126 1.00 77.25 220 SER A N 1
ATOM 1775 C CA . SER A 1 220 ? 2.642 8.041 -5.958 1.00 77.25 220 SER A CA 1
ATOM 1776 C C . SER A 1 220 ? 1.479 7.165 -5.518 1.00 77.25 220 SER A C 1
ATOM 1778 O O . SER A 1 220 ? 1.363 6.021 -5.945 1.00 77.25 220 SER A O 1
ATOM 1780 N N . VAL A 1 221 ? 0.633 7.681 -4.632 1.00 80.06 221 VAL A N 1
ATOM 1781 C CA . VAL A 1 221 ? -0.577 7.010 -4.164 1.00 80.06 221 VAL A CA 1
ATOM 1782 C C . VAL A 1 221 ? -1.747 7.973 -4.292 1.00 80.06 221 VAL A C 1
ATOM 1784 O O . VAL A 1 221 ? -1.755 9.066 -3.727 1.00 80.06 221 VAL A O 1
ATOM 1787 N N . ILE A 1 222 ? -2.772 7.538 -5.005 1.00 80.06 222 ILE A N 1
ATOM 1788 C CA . ILE A 1 222 ? -4.016 8.267 -5.206 1.00 80.06 222 ILE A CA 1
ATOM 1789 C C . ILE A 1 222 ? -5.120 7.452 -4.549 1.00 80.06 222 ILE A C 1
ATOM 1791 O O . ILE A 1 222 ? -5.330 6.295 -4.898 1.00 80.06 222 ILE A O 1
ATOM 1795 N N . LEU A 1 223 ? -5.822 8.040 -3.585 1.00 81.00 223 LEU A N 1
ATOM 1796 C CA . LEU A 1 223 ? -7.010 7.453 -2.981 1.00 81.00 223 LEU A CA 1
ATOM 1797 C C . LEU A 1 223 ? -8.251 8.195 -3.480 1.00 81.00 223 LEU A C 1
ATOM 1799 O O . LEU A 1 223 ? -8.464 9.378 -3.191 1.00 81.00 223 LEU A O 1
ATOM 1803 N N . CYS A 1 224 ? -9.105 7.462 -4.185 1.00 73.44 224 CYS A N 1
ATOM 1804 C CA . CYS A 1 224 ? -10.400 7.938 -4.644 1.00 73.44 224 CYS A CA 1
ATOM 1805 C C . CYS A 1 224 ? -11.490 7.532 -3.643 1.00 73.44 224 CYS A C 1
ATOM 1807 O O . CYS A 1 224 ? -11.689 6.345 -3.371 1.00 73.44 224 CYS A O 1
ATOM 1809 N N . LEU A 1 225 ? -12.201 8.524 -3.092 1.00 70.50 225 LEU A N 1
ATOM 1810 C CA . LEU A 1 225 ? -13.350 8.318 -2.209 1.00 70.50 225 LEU A CA 1
ATOM 1811 C C . LEU A 1 225 ? -14.615 8.885 -2.853 1.00 70.50 225 LEU A C 1
ATOM 1813 O O . LEU A 1 225 ? -14.828 10.099 -2.873 1.00 70.50 225 LEU A O 1
ATOM 1817 N N . ASP A 1 226 ? -15.498 8.005 -3.310 1.00 66.75 226 ASP A N 1
ATOM 1818 C CA . ASP A 1 226 ? -16.759 8.434 -3.909 1.00 66.75 226 ASP A CA 1
ATOM 1819 C C . ASP A 1 226 ? -17.806 8.767 -2.836 1.00 66.75 226 ASP A C 1
ATOM 1821 O O . ASP A 1 226 ? -18.110 7.965 -1.934 1.00 66.75 226 ASP A O 1
ATOM 1825 N N . ASN A 1 227 ? -18.427 9.948 -2.956 1.00 65.81 227 ASN A N 1
ATOM 1826 C CA . ASN A 1 227 ? -19.515 10.413 -2.093 1.00 65.81 227 ASN A CA 1
ATOM 1827 C C . ASN A 1 227 ? -19.203 10.323 -0.586 1.00 65.81 227 ASN A C 1
ATOM 1829 O O . ASN A 1 227 ? -20.094 9.965 0.195 1.00 65.81 227 ASN A O 1
ATOM 1833 N N . ALA A 1 228 ? -17.950 10.506 -0.169 1.00 64.69 228 ALA A N 1
ATOM 1834 C CA . ALA A 1 228 ? -17.525 10.292 1.213 1.00 64.69 228 ALA A CA 1
ATOM 1835 C C . ALA A 1 228 ? -17.645 11.551 2.068 1.00 64.69 228 ALA A C 1
ATOM 1837 O O . ALA A 1 228 ? -17.365 12.653 1.617 1.00 64.69 228 ALA A O 1
ATOM 1838 N N . GLU A 1 229 ? -18.042 11.375 3.323 1.00 65.25 229 GLU A N 1
ATOM 1839 C CA . GLU A 1 229 ? -17.996 12.441 4.312 1.00 65.25 229 GLU A CA 1
ATOM 1840 C C . GLU A 1 229 ? -16.897 12.103 5.317 1.00 65.25 229 GLU A C 1
ATOM 1842 O O . GLU A 1 229 ? -16.950 11.066 5.984 1.00 65.25 229 GLU A O 1
ATOM 1847 N N . LEU A 1 230 ? -15.859 12.944 5.351 1.00 67.00 230 LEU A N 1
ATOM 1848 C CA . LEU A 1 230 ? -14.701 12.736 6.211 1.00 67.00 230 LEU A CA 1
ATOM 1849 C C . LEU A 1 230 ? -14.933 13.378 7.576 1.00 67.00 230 LEU A C 1
ATOM 1851 O O . LEU A 1 230 ? -15.114 14.590 7.668 1.00 67.00 230 LEU A O 1
ATOM 1855 N N . ASN A 1 231 ? -14.868 12.580 8.640 1.00 69.44 231 ASN A N 1
ATOM 1856 C CA . ASN A 1 231 ? -14.987 13.071 10.013 1.00 69.44 231 ASN A CA 1
ATOM 1857 C C . ASN A 1 231 ? -13.685 12.847 10.789 1.00 69.44 231 ASN A C 1
ATOM 1859 O O . ASN A 1 231 ? -13.576 11.920 11.584 1.00 69.44 231 ASN A O 1
ATOM 1863 N N . VAL A 1 232 ? -12.681 13.689 10.535 1.00 70.56 232 VAL A N 1
ATOM 1864 C CA . VAL A 1 232 ? -11.324 13.495 11.063 1.00 70.56 232 VAL A CA 1
ATOM 1865 C C . VAL A 1 232 ? -11.099 14.344 12.311 1.00 70.56 232 VAL A C 1
ATOM 1867 O O . VAL A 1 232 ? -11.043 15.571 12.244 1.00 70.56 232 VAL A O 1
ATOM 1870 N N . SER A 1 233 ? -10.904 13.700 13.464 1.00 73.81 233 SER A N 1
ATOM 1871 C CA . SER A 1 233 ? -10.476 14.410 14.675 1.00 73.81 233 SER A CA 1
ATOM 1872 C C . SER A 1 233 ? -9.028 14.903 14.546 1.00 73.81 233 SER A C 1
ATOM 1874 O O . SER A 1 233 ? -8.212 14.303 13.846 1.00 73.81 233 SER A O 1
ATOM 1876 N N . THR A 1 234 ? -8.656 15.967 15.268 1.00 73.69 234 THR A N 1
ATOM 1877 C CA . THR A 1 234 ? -7.268 16.470 15.268 1.00 73.69 234 THR A CA 1
ATOM 1878 C C . THR A 1 234 ? -6.255 15.398 15.681 1.00 73.69 234 THR A C 1
ATOM 1880 O O . THR A 1 234 ? -5.158 15.343 15.127 1.00 73.69 234 THR A O 1
ATOM 1883 N N . GLU A 1 235 ? -6.606 14.537 16.637 1.00 77.12 235 GLU A N 1
ATOM 1884 C CA . GLU A 1 235 ? -5.720 13.458 17.087 1.00 77.12 235 GLU A CA 1
ATOM 1885 C C . GLU A 1 235 ? -5.591 12.357 16.031 1.00 77.12 235 GLU A C 1
ATOM 1887 O O . GLU A 1 235 ? -4.480 11.907 15.751 1.00 77.12 235 GLU A O 1
ATOM 1892 N N . PHE A 1 236 ? -6.689 11.996 15.361 1.00 79.75 236 PHE A N 1
ATOM 1893 C CA . PHE A 1 236 ? -6.640 11.018 14.278 1.00 79.75 236 PHE A CA 1
ATOM 1894 C C . PHE A 1 236 ? -5.881 11.554 13.054 1.00 79.75 236 PHE A C 1
ATOM 1896 O O . PHE A 1 236 ? -5.076 10.836 12.467 1.00 79.75 236 PHE A O 1
ATOM 1903 N N . TYR A 1 237 ? -6.024 12.843 12.727 1.00 78.38 237 TYR A N 1
ATOM 1904 C CA . TYR A 1 237 ? -5.227 13.498 11.686 1.00 78.38 237 TYR A CA 1
ATOM 1905 C C . TYR A 1 237 ? -3.720 13.447 11.985 1.00 78.38 237 TYR A C 1
ATOM 1907 O O . TYR A 1 237 ? -2.924 13.093 11.115 1.00 78.38 237 TYR A O 1
ATOM 1915 N N . LYS A 1 238 ? -3.308 13.754 13.226 1.00 79.25 238 LYS A N 1
ATOM 1916 C CA . LYS A 1 238 ? -1.900 13.625 13.647 1.00 79.25 238 LYS A CA 1
ATOM 1917 C C . LYS A 1 238 ? -1.400 12.191 13.499 1.00 79.25 238 LYS A C 1
ATOM 1919 O O . LYS A 1 238 ? -0.259 11.992 13.088 1.00 79.25 238 LYS A O 1
ATOM 1924 N N . LEU A 1 239 ? -2.240 11.209 13.824 1.00 84.44 239 LEU A N 1
ATOM 1925 C CA . LEU A 1 239 ? -1.905 9.800 13.668 1.00 84.44 239 LEU A CA 1
ATOM 1926 C C . LEU A 1 239 ? -1.723 9.418 12.192 1.00 84.44 239 LEU A C 1
ATOM 1928 O O . LEU A 1 239 ? -0.721 8.783 11.875 1.00 84.44 239 LEU A O 1
ATOM 1932 N N . ILE A 1 240 ? -2.619 9.852 11.294 1.00 82.00 240 ILE A N 1
ATOM 1933 C CA . ILE A 1 240 ? -2.476 9.673 9.835 1.00 82.00 240 ILE A CA 1
ATOM 1934 C C . ILE A 1 240 ? -1.151 10.264 9.369 1.00 82.00 240 ILE A C 1
ATOM 1936 O O . ILE A 1 240 ? -0.330 9.553 8.791 1.00 82.00 240 ILE A O 1
ATOM 1940 N N . ARG A 1 241 ? -0.897 11.537 9.689 1.00 78.50 241 ARG A N 1
ATOM 1941 C CA . ARG A 1 241 ? 0.340 12.220 9.298 1.00 78.50 241 ARG A CA 1
ATOM 1942 C C . ARG A 1 241 ? 1.578 11.488 9.811 1.00 78.50 241 ARG A C 1
ATOM 1944 O O . ARG A 1 241 ? 2.521 11.281 9.056 1.00 78.50 241 ARG A O 1
ATOM 1951 N N . GLY A 1 242 ? 1.552 11.052 11.067 1.00 81.75 242 GLY A N 1
ATOM 1952 C CA . GLY A 1 242 ? 2.640 10.297 11.671 1.00 81.75 242 GLY A CA 1
ATOM 1953 C C . GLY A 1 242 ? 2.865 8.941 11.000 1.00 81.75 242 GLY A C 1
ATOM 1954 O O . GLY A 1 242 ? 4.006 8.596 10.721 1.00 81.75 242 GLY A O 1
ATOM 1955 N N . VAL A 1 243 ? 1.808 8.176 10.705 1.00 84.88 243 VAL A N 1
ATOM 1956 C CA . VAL A 1 243 ? 1.921 6.892 9.990 1.00 84.88 243 VAL A CA 1
ATOM 1957 C C . VAL A 1 243 ? 2.539 7.102 8.611 1.00 84.88 243 VAL A C 1
ATOM 1959 O O . VAL A 1 243 ? 3.443 6.354 8.239 1.00 84.88 243 VAL A O 1
ATOM 1962 N N . LEU A 1 244 ? 2.095 8.128 7.886 1.00 78.75 244 LEU A N 1
ATOM 1963 C CA . LEU A 1 244 ? 2.610 8.469 6.565 1.00 78.75 244 LEU A CA 1
ATOM 1964 C C . LEU A 1 244 ? 4.091 8.868 6.609 1.00 78.75 244 LEU A C 1
ATOM 1966 O O . LEU A 1 244 ? 4.913 8.245 5.942 1.00 78.75 244 LEU A O 1
ATOM 1970 N N . GLU A 1 245 ? 4.458 9.819 7.469 1.00 76.50 245 GLU A N 1
ATOM 1971 C CA . GLU A 1 245 ? 5.844 10.278 7.642 1.00 76.50 245 GLU A CA 1
ATOM 1972 C C . GLU A 1 245 ? 6.776 9.153 8.127 1.00 76.50 245 GLU A C 1
ATOM 1974 O O . GLU A 1 245 ? 7.948 9.061 7.751 1.00 76.50 245 GLU A O 1
ATOM 1979 N N . LYS A 1 246 ? 6.274 8.282 9.008 1.00 79.12 246 LYS A N 1
ATOM 1980 C CA . LYS A 1 246 ? 7.090 7.237 9.623 1.00 79.12 246 LYS A CA 1
ATOM 1981 C C . LYS A 1 246 ? 7.125 5.933 8.839 1.00 79.12 246 LYS A C 1
ATOM 1983 O O . LYS A 1 246 ? 8.036 5.163 9.123 1.00 79.12 246 LYS A O 1
ATOM 1988 N N . ASN A 1 247 ? 6.257 5.684 7.859 1.00 77.81 247 ASN A N 1
ATOM 1989 C CA . ASN A 1 247 ? 6.263 4.416 7.112 1.00 77.81 247 ASN A CA 1
ATOM 1990 C C . ASN A 1 247 ? 6.350 4.555 5.589 1.00 77.81 247 ASN A C 1
ATOM 1992 O O . ASN A 1 247 ? 6.901 3.653 4.963 1.00 77.81 247 ASN A O 1
ATOM 1996 N N . PHE A 1 248 ? 5.821 5.635 5.011 1.00 72.69 248 PHE A N 1
ATOM 1997 C CA . PHE A 1 248 ? 5.639 5.764 3.561 1.00 72.69 248 PHE A CA 1
ATOM 1998 C C . PHE A 1 248 ? 6.487 6.870 2.928 1.00 72.69 248 PHE A C 1
ATOM 2000 O O . PHE A 1 248 ? 6.815 6.770 1.753 1.00 72.69 248 PHE A O 1
ATOM 2007 N N . ALA A 1 249 ? 6.857 7.901 3.690 1.00 60.19 249 ALA A N 1
ATOM 2008 C CA . ALA A 1 249 ? 7.760 8.945 3.223 1.00 60.19 249 ALA A CA 1
ATOM 2009 C C . ALA A 1 249 ? 9.231 8.586 3.480 1.00 60.19 249 ALA A C 1
ATOM 2011 O O . ALA A 1 249 ? 9.566 7.903 4.459 1.00 60.19 249 ALA A O 1
ATOM 2012 N N . ASP A 1 250 ? 10.113 9.132 2.644 1.00 55.84 250 ASP A N 1
ATOM 2013 C CA . ASP A 1 250 ? 11.542 9.169 2.933 1.00 55.84 250 ASP A CA 1
ATOM 2014 C C . ASP A 1 250 ? 11.799 9.876 4.273 1.00 55.84 250 ASP A C 1
ATOM 2016 O O . ASP A 1 250 ? 11.076 10.811 4.640 1.00 55.84 250 ASP A O 1
ATOM 2020 N N . PRO A 1 251 ? 12.827 9.469 5.043 1.00 51.88 251 PRO A N 1
ATOM 2021 C CA . PRO A 1 251 ? 13.250 10.239 6.201 1.00 51.88 251 PRO A CA 1
ATOM 2022 C C . PRO A 1 251 ? 13.563 11.676 5.772 1.00 51.88 251 PRO A C 1
ATOM 2024 O O . PRO A 1 251 ? 14.545 11.924 5.074 1.00 51.88 251 PRO A O 1
ATOM 2027 N N . LEU A 1 252 ? 12.751 12.631 6.235 1.00 44.41 252 LEU A N 1
ATOM 2028 C CA . LEU A 1 252 ? 13.106 14.043 6.185 1.00 44.41 252 LEU A CA 1
ATOM 2029 C C . LEU A 1 252 ? 14.453 14.194 6.897 1.00 44.41 252 LEU A C 1
ATOM 2031 O O . LEU A 1 252 ? 14.531 14.020 8.113 1.00 44.41 252 LEU A O 1
ATOM 2035 N N . ILE A 1 253 ? 15.518 14.487 6.150 1.00 49.31 253 ILE A N 1
ATOM 2036 C CA . ILE A 1 253 ? 16.733 15.049 6.736 1.00 49.31 253 ILE A CA 1
ATOM 2037 C C . ILE A 1 253 ? 16.321 16.464 7.135 1.00 49.31 253 ILE A C 1
ATOM 2039 O O . ILE A 1 253 ? 16.006 17.248 6.238 1.00 49.31 253 ILE A O 1
ATOM 2043 N N . PRO A 1 254 ? 16.223 16.795 8.435 1.00 45.44 254 PRO A N 1
ATOM 2044 C CA . PRO A 1 254 ? 15.806 18.123 8.845 1.00 45.44 254 PRO A CA 1
ATOM 2045 C C . PRO A 1 254 ? 16.917 19.095 8.456 1.00 45.44 254 PRO A C 1
ATOM 2047 O O . PRO A 1 254 ? 17.883 19.272 9.190 1.00 45.44 254 PRO A O 1
ATOM 2050 N N . VAL A 1 255 ? 16.797 19.691 7.275 1.00 49.81 255 VAL A N 1
ATOM 2051 C CA . VAL A 1 255 ? 17.516 20.905 6.918 1.00 49.81 255 VAL A CA 1
ATOM 2052 C C . VAL A 1 255 ? 16.636 22.030 7.459 1.00 49.81 255 VAL A C 1
ATOM 2054 O O . VAL A 1 255 ? 15.525 22.211 6.956 1.00 49.81 255 VAL A O 1
ATOM 2057 N N . PRO A 1 256 ? 17.038 22.719 8.542 1.00 50.38 256 PRO A N 1
ATOM 2058 C CA . PRO A 1 256 ? 16.185 23.696 9.218 1.00 50.38 256 PRO A CA 1
ATOM 2059 C C . PRO A 1 256 ? 15.657 24.786 8.278 1.00 50.38 256 PRO A C 1
ATOM 2061 O O . PRO A 1 256 ? 14.569 25.308 8.507 1.00 50.38 256 PRO A O 1
ATOM 2064 N N . GLU A 1 257 ? 16.401 25.102 7.214 1.00 53.31 257 GLU A N 1
ATOM 2065 C CA . GLU A 1 257 ? 16.027 26.104 6.217 1.00 53.31 257 GLU A CA 1
ATOM 2066 C C . GLU A 1 257 ? 15.008 25.617 5.170 1.00 53.31 257 GLU A C 1
ATOM 2068 O O . GLU A 1 257 ? 14.430 26.450 4.476 1.00 53.31 257 GLU A O 1
ATOM 2073 N N . SER A 1 258 ? 14.769 24.306 5.038 1.00 48.19 258 SER A N 1
ATOM 2074 C CA . SER A 1 258 ? 13.926 23.730 3.977 1.00 48.19 258 SER A CA 1
ATOM 2075 C C . SER A 1 258 ? 12.699 22.985 4.495 1.00 48.19 258 SER A C 1
ATOM 2077 O O . SER A 1 258 ? 12.135 22.181 3.759 1.00 48.19 258 SER A O 1
ATOM 2079 N N . ILE A 1 259 ? 12.300 23.183 5.754 1.00 47.41 259 ILE A N 1
ATOM 2080 C CA . ILE A 1 259 ? 11.049 22.622 6.272 1.00 47.41 259 ILE A CA 1
ATOM 2081 C C . ILE A 1 259 ? 9.903 23.494 5.729 1.00 47.41 259 ILE A C 1
ATOM 2083 O O . ILE A 1 259 ? 9.814 24.652 6.146 1.00 47.41 259 ILE A O 1
ATOM 2087 N N . PRO A 1 260 ? 9.029 22.987 4.832 1.00 48.91 260 PRO A N 1
ATOM 2088 C CA . PRO A 1 260 ? 7.861 23.739 4.389 1.00 48.91 260 PRO A CA 1
ATOM 2089 C C . PRO A 1 260 ? 7.064 24.248 5.593 1.00 48.91 260 PRO A C 1
ATOM 2091 O O . PRO A 1 260 ? 6.871 23.524 6.577 1.00 48.91 260 PRO A O 1
ATOM 2094 N N . ILE A 1 261 ? 6.590 25.493 5.540 1.00 47.88 261 ILE A N 1
ATOM 2095 C CA . ILE A 1 261 ? 5.844 26.097 6.652 1.00 47.88 261 ILE A CA 1
ATOM 2096 C C . ILE A 1 261 ? 4.546 25.319 6.927 1.00 47.88 261 ILE A C 1
ATOM 2098 O O . ILE A 1 261 ? 4.079 25.264 8.059 1.00 47.88 261 ILE A O 1
ATOM 2102 N N . GLU A 1 262 ? 4.034 24.616 5.919 1.00 45.94 262 GLU A N 1
ATOM 2103 C CA . GLU A 1 262 ? 2.906 23.681 5.927 1.00 45.94 262 GLU A CA 1
ATOM 2104 C C . GLU A 1 262 ? 3.177 22.423 6.787 1.00 45.94 262 GLU A C 1
ATOM 2106 O O . GLU A 1 262 ? 2.252 21.741 7.244 1.00 45.94 262 GLU A O 1
ATOM 2111 N N . ILE A 1 263 ? 4.451 22.102 7.051 1.00 41.12 263 ILE A N 1
ATOM 2112 C CA . ILE A 1 263 ? 4.866 21.083 8.031 1.00 41.12 263 ILE A CA 1
ATOM 2113 C C . ILE A 1 263 ? 4.793 21.616 9.461 1.00 41.12 263 ILE A C 1
ATOM 2115 O O . ILE A 1 263 ? 4.468 20.873 10.388 1.00 41.12 263 ILE A O 1
ATOM 2119 N N . LEU A 1 264 ? 5.043 22.910 9.638 1.00 38.34 264 LEU A N 1
ATOM 2120 C CA . LEU A 1 264 ? 5.037 23.586 10.934 1.00 38.34 264 LEU A CA 1
ATOM 2121 C C . LEU A 1 264 ? 3.647 24.108 11.322 1.00 38.34 264 LEU A C 1
ATOM 2123 O O . LEU A 1 264 ? 3.380 24.361 12.500 1.00 38.34 264 LEU A O 1
ATOM 2127 N N . GLN A 1 265 ? 2.744 24.247 10.354 1.00 36.88 265 GLN A N 1
ATOM 2128 C CA . GLN A 1 265 ? 1.368 24.647 10.593 1.00 36.88 265 GLN A CA 1
ATOM 2129 C C . GLN A 1 265 ? 0.580 23.475 11.182 1.00 36.88 265 GLN A C 1
ATOM 2131 O O . GLN A 1 265 ? 0.181 22.522 10.511 1.00 36.88 265 GLN A O 1
ATOM 2136 N N . LYS A 1 266 ? 0.323 23.569 12.489 1.00 39.50 266 LYS A N 1
ATOM 2137 C CA . LYS A 1 266 ? -0.793 22.860 13.114 1.00 39.50 266 LYS A CA 1
ATOM 2138 C C . LYS A 1 266 ? -2.057 23.252 12.333 1.00 39.50 266 LYS A C 1
ATOM 2140 O O . LYS A 1 266 ? -2.241 24.454 12.141 1.00 39.50 266 LYS A O 1
ATOM 2145 N N . PRO A 1 267 ? -2.921 22.300 11.925 1.00 38.97 267 PRO A N 1
ATOM 2146 C CA . PRO A 1 267 ? -4.216 22.650 11.358 1.00 38.97 267 PRO A CA 1
ATOM 2147 C C . PRO A 1 267 ? -4.873 23.668 12.282 1.00 38.97 267 PRO A C 1
ATOM 2149 O O . PRO A 1 267 ? -4.913 23.445 13.503 1.00 38.97 267 PRO A O 1
ATOM 2152 N N . GLU A 1 268 ? -5.302 24.804 11.732 1.00 37.94 268 GLU A N 1
ATOM 2153 C CA . GLU A 1 268 ? -6.041 25.775 12.523 1.00 37.94 268 GLU A CA 1
ATOM 2154 C C . GLU A 1 268 ? -7.191 25.029 13.193 1.00 37.94 268 GLU A C 1
ATOM 2156 O O . GLU A 1 268 ? -7.844 24.177 12.586 1.00 37.94 268 GLU A O 1
ATOM 2161 N N . SER A 1 269 ? -7.388 25.269 14.490 1.00 35.56 269 SER A N 1
ATOM 2162 C CA . SER A 1 269 ? -8.498 24.677 15.226 1.00 35.56 269 SER A CA 1
ATOM 2163 C C . SER A 1 269 ? -9.783 25.371 14.796 1.00 35.56 269 SER A C 1
ATOM 2165 O O . SER A 1 269 ? -10.401 26.104 15.572 1.00 35.56 269 SER A O 1
ATOM 2167 N N . THR A 1 270 ? -10.171 25.184 13.544 1.00 31.83 270 THR A N 1
ATOM 2168 C CA . THR A 1 270 ? -11.485 25.547 13.071 1.00 31.83 270 THR A CA 1
ATOM 2169 C C . THR A 1 270 ? -12.416 24.594 13.794 1.00 31.83 270 THR A C 1
ATOM 2171 O O . THR A 1 270 ? -12.465 23.396 13.520 1.00 31.83 270 THR A O 1
ATOM 2174 N N . LYS A 1 271 ? -13.137 25.114 14.789 1.00 32.72 271 LYS A N 1
ATOM 2175 C CA . LYS A 1 271 ? -14.393 24.500 15.204 1.00 32.72 271 LYS A CA 1
ATOM 2176 C C . LYS A 1 271 ? -15.339 24.661 14.020 1.00 32.72 271 LYS A C 1
ATOM 2178 O O . LYS A 1 271 ? -16.183 25.554 14.031 1.00 32.72 271 LYS A O 1
ATOM 2183 N N . GLU A 1 272 ? -15.160 23.848 12.983 1.00 33.81 272 GLU A N 1
ATOM 2184 C CA . GLU A 1 272 ? -16.226 23.622 12.026 1.00 33.81 272 GLU A CA 1
ATOM 2185 C C . GLU A 1 272 ? -17.342 22.981 12.842 1.00 33.81 272 GLU A C 1
ATOM 2187 O O . GLU A 1 272 ? -17.292 21.832 13.279 1.00 33.81 272 GLU A O 1
ATOM 2192 N N . THR A 1 273 ? -18.314 23.823 13.183 1.00 30.17 273 THR A N 1
ATOM 2193 C CA . THR A 1 273 ? -19.635 23.376 13.588 1.00 30.17 273 THR A CA 1
ATOM 2194 C C . THR A 1 273 ? -20.047 22.392 12.516 1.00 30.17 273 THR A C 1
ATOM 2196 O O . THR A 1 273 ? -20.005 22.764 11.350 1.00 30.17 273 THR A O 1
ATOM 2199 N N . ALA A 1 274 ? -20.348 21.154 12.912 1.00 31.09 274 ALA A N 1
ATOM 2200 C CA . ALA A 1 274 ? -20.738 20.060 12.038 1.00 31.09 274 ALA A CA 1
ATOM 2201 C C . ALA A 1 274 ? -21.774 20.523 11.000 1.00 31.09 274 ALA A C 1
ATOM 2203 O O . ALA A 1 274 ? -22.981 20.462 11.222 1.00 31.09 274 ALA A O 1
ATOM 2204 N N . SER A 1 275 ? -21.298 21.029 9.871 1.00 30.94 275 SER A N 1
ATOM 2205 C CA . SER A 1 275 ? -22.060 21.128 8.651 1.00 30.94 275 SER A CA 1
ATOM 2206 C C . SER A 1 275 ? -21.530 19.967 7.848 1.00 30.94 275 SER A C 1
ATOM 2208 O O . SER A 1 275 ? -20.342 19.926 7.540 1.00 30.94 275 SER A O 1
ATOM 2210 N N . ALA A 1 276 ? -2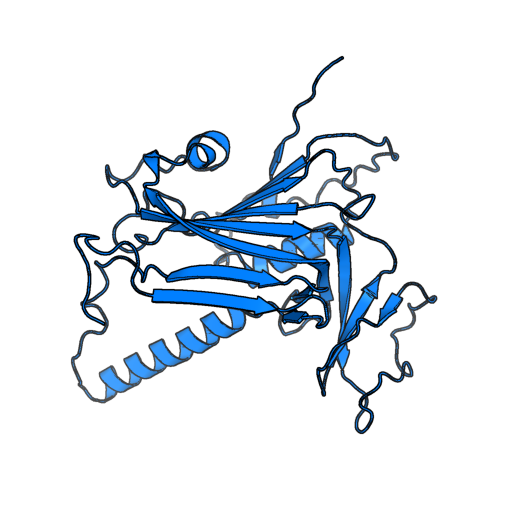2.392 18.987 7.631 1.00 32.22 276 ALA A N 1
ATOM 2211 C CA . ALA A 1 276 ? -22.151 17.865 6.754 1.00 32.22 276 ALA A CA 1
ATOM 2212 C C . ALA A 1 276 ? -21.793 18.408 5.359 1.00 32.22 276 ALA A C 1
ATOM 2214 O O . ALA A 1 276 ? -22.676 18.786 4.582 1.00 32.22 276 ALA A O 1
ATOM 2215 N N . ILE A 1 277 ? -20.500 18.589 5.077 1.00 35.25 277 ILE A N 1
ATOM 2216 C CA . ILE A 1 277 ? -20.048 19.032 3.767 1.00 35.25 277 ILE A CA 1
ATOM 2217 C C . ILE A 1 277 ? -19.836 17.777 2.926 1.00 35.25 277 ILE A C 1
ATOM 2219 O O . ILE A 1 277 ? -18.755 17.193 2.890 1.00 35.25 277 ILE A O 1
ATOM 2223 N N . ARG A 1 278 ? -20.889 17.396 2.201 1.00 32.81 278 ARG A N 1
ATOM 2224 C CA . ARG A 1 278 ? -20.840 16.347 1.183 1.00 32.81 278 ARG A CA 1
ATOM 2225 C C . ARG A 1 278 ? -19.939 16.808 0.031 1.00 32.81 278 ARG A C 1
ATOM 2227 O O . ARG A 1 278 ? -20.356 17.617 -0.797 1.00 32.81 278 ARG A O 1
ATOM 2234 N N . ARG A 1 279 ? -18.699 16.323 -0.005 1.00 34.69 279 ARG A N 1
ATOM 2235 C CA . ARG A 1 279 ? -17.734 16.538 -1.092 1.00 34.69 279 ARG A CA 1
ATOM 2236 C C . ARG A 1 279 ? -17.254 15.178 -1.578 1.00 34.69 279 ARG A C 1
ATOM 2238 O O . ARG A 1 279 ? -17.026 14.292 -0.764 1.00 34.69 279 ARG A O 1
ATOM 2245 N N . ASP A 1 280 ? -17.075 15.011 -2.883 1.00 34.19 280 ASP A N 1
ATOM 2246 C CA . ASP A 1 280 ? -16.159 13.972 -3.350 1.00 34.19 280 ASP A CA 1
ATOM 2247 C C . ASP A 1 280 ? -14.775 14.391 -2.852 1.00 34.19 280 ASP A C 1
ATOM 2249 O O . ASP A 1 280 ? -14.331 15.495 -3.147 1.00 34.19 280 ASP A O 1
ATOM 2253 N N . LEU A 1 281 ? -14.165 13.594 -1.978 1.00 39.84 281 LEU A N 1
ATOM 2254 C CA . LEU A 1 281 ? -12.898 13.924 -1.332 1.00 39.84 281 LEU A CA 1
ATOM 2255 C C . LEU A 1 281 ? -11.842 13.022 -1.942 1.00 39.84 281 LEU A C 1
ATOM 2257 O O . LEU A 1 281 ? -11.827 11.819 -1.702 1.00 39.84 281 LEU A O 1
ATOM 2261 N N . ARG A 1 282 ? -10.964 13.595 -2.754 1.00 47.50 282 ARG A N 1
ATOM 2262 C CA . ARG A 1 282 ? -9.821 12.855 -3.288 1.00 47.50 282 ARG A CA 1
ATOM 2263 C C . ARG A 1 282 ? -8.638 13.122 -2.388 1.00 47.50 282 ARG A C 1
ATOM 2265 O O . ARG A 1 282 ? -8.276 14.281 -2.218 1.00 47.50 282 ARG A O 1
ATOM 2272 N N . LEU A 1 283 ? -8.107 12.063 -1.778 1.00 48.78 283 LEU A N 1
ATOM 2273 C CA . LEU A 1 283 ? -6.916 12.126 -0.943 1.00 48.78 283 LEU A CA 1
ATOM 2274 C C . LEU A 1 283 ? -5.738 11.685 -1.795 1.00 48.78 283 LEU A C 1
ATOM 2276 O O . LEU A 1 283 ? -5.619 10.513 -2.144 1.00 48.78 283 LEU A O 1
ATOM 2280 N N . GLN A 1 284 ? -4.859 12.617 -2.116 1.00 51.94 284 GLN A N 1
ATOM 2281 C CA . GLN A 1 284 ? -3.630 12.282 -2.811 1.00 51.94 284 GLN A CA 1
ATOM 2282 C C . GLN A 1 284 ? -2.460 12.283 -1.841 1.00 51.94 284 GLN A C 1
ATOM 2284 O O . GLN A 1 284 ? -2.385 13.156 -0.981 1.00 51.94 284 GLN A O 1
ATOM 2289 N N . ILE A 1 285 ? -1.571 11.304 -1.994 1.00 50.66 285 ILE A N 1
ATOM 2290 C CA . ILE A 1 285 ? -0.283 11.216 -1.316 1.00 50.66 285 ILE A CA 1
ATOM 2291 C C . ILE A 1 285 ? 0.763 10.915 -2.392 1.00 50.66 285 ILE A C 1
ATOM 2293 O O . ILE A 1 285 ? 1.020 9.761 -2.730 1.00 50.66 285 ILE A O 1
ATOM 2297 N N . SER A 1 286 ? 1.372 11.957 -2.946 1.00 44.75 286 SER A N 1
ATOM 2298 C CA . SER A 1 286 ? 2.559 11.802 -3.795 1.00 44.75 286 SER A CA 1
ATOM 2299 C C . SER A 1 286 ? 3.799 11.835 -2.913 1.00 44.75 286 SER A C 1
ATOM 2301 O O . SER A 1 286 ? 3.900 12.712 -2.059 1.00 44.75 286 SER A O 1
ATOM 2303 N N . VAL A 1 287 ? 4.725 10.889 -3.103 1.00 45.50 287 VAL A N 1
ATOM 2304 C CA . VAL A 1 287 ? 6.053 10.926 -2.479 1.00 45.50 287 VAL A CA 1
ATOM 2305 C C . VAL A 1 287 ? 7.049 11.273 -3.581 1.00 45.50 287 VAL A C 1
ATOM 2307 O O . VAL A 1 287 ? 7.633 10.398 -4.217 1.00 45.50 287 VAL A O 1
ATOM 2310 N N . PHE A 1 288 ? 7.197 12.574 -3.828 1.00 36.41 288 PHE A N 1
ATOM 2311 C CA . PHE A 1 288 ? 8.257 13.122 -4.673 1.00 36.41 288 PHE A CA 1
ATOM 2312 C C . PHE A 1 288 ? 9.358 13.639 -3.753 1.00 36.41 288 PHE A C 1
ATOM 2314 O O . PHE A 1 288 ? 9.062 14.409 -2.840 1.00 36.41 288 PHE A O 1
ATOM 2321 N N . GLU A 1 289 ? 10.586 13.144 -3.919 1.00 37.62 289 GLU A N 1
ATOM 2322 C CA . GLU A 1 289 ? 11.797 13.661 -3.261 1.00 37.62 289 GLU A CA 1
ATOM 2323 C C . GLU A 1 289 ? 11.596 14.187 -1.822 1.00 37.62 289 GLU A C 1
ATOM 2325 O O . GLU A 1 289 ? 12.014 15.290 -1.469 1.00 37.62 289 GLU A O 1
ATOM 2330 N N . ARG A 1 290 ? 10.989 13.363 -0.949 1.00 42.75 290 ARG A N 1
ATOM 2331 C CA . ARG A 1 290 ? 10.766 13.627 0.494 1.00 42.75 290 ARG A CA 1
ATOM 2332 C C . ARG A 1 290 ? 9.591 14.542 0.869 1.00 42.75 290 ARG A C 1
ATOM 2334 O O . ARG A 1 290 ? 9.477 14.899 2.044 1.00 42.75 290 ARG A O 1
ATOM 2341 N N . ARG A 1 291 ? 8.686 14.902 -0.041 1.00 40.06 291 ARG A N 1
ATOM 2342 C CA . ARG A 1 291 ? 7.504 15.720 0.286 1.00 40.06 291 ARG A CA 1
ATOM 2343 C C . ARG A 1 291 ? 6.245 14.859 0.385 1.00 40.06 291 ARG A C 1
ATOM 2345 O O . ARG A 1 291 ? 5.935 14.107 -0.527 1.00 40.06 291 ARG A O 1
ATOM 2352 N N . LEU A 1 292 ? 5.535 14.959 1.514 1.00 44.19 292 LEU A N 1
ATOM 2353 C CA . LEU A 1 292 ? 4.211 14.363 1.711 1.00 44.19 292 LEU A CA 1
ATOM 2354 C C . LEU A 1 292 ? 3.161 15.469 1.628 1.00 44.19 292 LEU A C 1
ATOM 2356 O O . LEU A 1 292 ? 3.051 16.284 2.547 1.00 44.19 292 LEU A O 1
ATOM 2360 N N . GLU A 1 293 ? 2.379 15.478 0.558 1.00 45.34 293 GLU A N 1
ATOM 2361 C CA . GLU A 1 293 ? 1.264 16.410 0.399 1.00 45.34 293 GLU A CA 1
ATOM 2362 C C . GLU A 1 293 ? -0.054 15.667 0.573 1.00 45.34 293 GLU A C 1
ATOM 2364 O O . GLU A 1 293 ? -0.231 14.594 0.010 1.00 45.34 293 GLU A O 1
ATOM 2369 N N . LEU A 1 294 ? -0.959 16.225 1.379 1.00 48.59 294 LEU A N 1
ATOM 2370 C CA . LEU A 1 294 ? -2.328 15.742 1.545 1.00 48.59 294 LEU A CA 1
ATOM 2371 C C . LEU A 1 294 ? -3.245 16.771 0.893 1.00 48.59 294 LEU A C 1
ATOM 2373 O O . LEU A 1 294 ? -3.622 17.758 1.527 1.00 48.59 294 LEU A O 1
ATOM 2377 N N . LEU A 1 295 ? -3.578 16.557 -0.376 1.00 48.50 295 LEU A N 1
ATOM 2378 C CA . LEU A 1 295 ? -4.576 17.373 -1.055 1.00 48.50 295 LEU A CA 1
ATOM 2379 C C . LEU A 1 295 ? -5.960 16.777 -0.845 1.00 48.50 295 LEU A C 1
ATOM 2381 O O . LEU A 1 295 ? -6.142 15.572 -0.989 1.00 48.50 295 LEU A O 1
ATOM 2385 N N . LEU A 1 296 ? -6.919 17.639 -0.513 1.00 47.41 296 LEU A N 1
ATOM 2386 C CA . LEU A 1 296 ? -8.346 17.343 -0.534 1.00 47.41 296 LEU A CA 1
ATOM 2387 C C . LEU A 1 296 ? -8.965 18.202 -1.636 1.00 47.41 296 LEU A C 1
ATOM 2389 O O . LEU A 1 296 ? -9.272 19.373 -1.413 1.00 47.41 296 LEU A O 1
ATOM 2393 N N . SER A 1 297 ? -9.119 17.644 -2.834 1.00 43.78 297 SER A N 1
ATOM 2394 C CA . SER A 1 297 ? -9.894 18.290 -3.897 1.00 43.78 297 SER A CA 1
ATOM 2395 C C . SER A 1 297 ? -11.326 17.766 -3.869 1.00 43.78 297 SER A C 1
ATOM 2397 O O . SER A 1 297 ? -11.557 16.587 -3.592 1.00 43.78 297 SER A O 1
ATOM 2399 N N . GLY A 1 298 ? -12.292 18.655 -4.113 1.00 41.00 298 GLY A N 1
ATOM 2400 C CA . GLY A 1 298 ? -13.686 18.263 -4.254 1.00 41.00 298 GLY A CA 1
ATOM 2401 C C . GLY A 1 298 ? -14.383 19.013 -5.369 1.00 41.00 298 GLY A C 1
ATOM 2402 O O . GLY A 1 298 ? -14.368 20.244 -5.409 1.00 41.00 298 GLY A O 1
ATOM 2403 N N . ASP A 1 299 ? -15.028 18.255 -6.252 1.00 35.31 299 ASP A N 1
ATOM 2404 C CA . ASP A 1 299 ? -15.892 18.802 -7.286 1.00 35.31 299 ASP A CA 1
ATOM 2405 C C . ASP A 1 299 ? -17.175 19.317 -6.632 1.00 35.31 299 ASP A C 1
ATOM 2407 O O . ASP A 1 299 ? -18.087 18.570 -6.272 1.00 35.31 299 ASP A O 1
ATOM 2411 N N . SER A 1 300 ? -17.272 20.635 -6.474 1.00 30.69 300 SER A N 1
ATOM 2412 C CA . SER A 1 300 ? -18.552 21.263 -6.173 1.00 30.69 300 SER A CA 1
ATOM 2413 C C . SER A 1 300 ? -19.406 21.233 -7.439 1.00 30.69 300 SER A C 1
ATOM 2415 O O . SER A 1 300 ? -19.379 22.165 -8.244 1.00 30.69 300 SER A O 1
ATOM 2417 N N . LYS A 1 301 ? -20.215 20.183 -7.621 1.00 25.64 301 LYS A N 1
ATOM 2418 C CA . LYS A 1 301 ? -21.407 20.315 -8.466 1.00 25.64 301 LYS A CA 1
ATOM 2419 C C . LYS A 1 301 ? -22.373 21.251 -7.747 1.00 25.64 301 LYS A C 1
ATOM 2421 O O . LYS A 1 301 ? -23.152 20.828 -6.897 1.00 25.64 301 LYS A O 1
ATOM 2426 N N . ARG A 1 302 ? -22.275 22.544 -8.069 1.00 24.75 302 ARG A N 1
ATOM 2427 C CA . ARG A 1 302 ? -23.325 23.522 -7.777 1.00 24.75 302 ARG A CA 1
ATOM 2428 C C . ARG A 1 302 ? -24.602 23.043 -8.471 1.00 24.75 302 ARG A C 1
ATOM 2430 O O . ARG A 1 302 ? -24.629 22.981 -9.699 1.00 24.75 302 ARG A O 1
ATOM 2437 N N . PHE A 1 303 ? -25.614 22.694 -7.686 1.00 28.70 303 PHE A N 1
ATOM 2438 C CA . PHE A 1 303 ? -27.009 22.781 -8.112 1.00 28.70 303 PHE A CA 1
ATOM 2439 C C . PHE A 1 303 ? -27.576 24.098 -7.594 1.00 28.70 303 PHE A C 1
ATOM 2441 O O . PHE A 1 303 ? -27.239 24.456 -6.441 1.00 28.70 303 PHE A O 1
#

Sequence (303 aa):
MEPDPDLRRPFDMSLKMTVPSAMNAFYVHTHRYLTSFVDFWCQFAELQQQVSNDRRSISESLEQHKSRVLMDVNVDGGLSIAFPLNQFSSQAILLETDGVSVANRFDVASSLQDFEGYCLDNPHSEDEYDCLIDSIELNCRNASFFEAFRRPHAQGSPQFHFNEAPAFDSGLRIEVPTTFQRFGFVKTKENLLLDKPKTLTFTLYRNIDEFISHNAPNNSVILCLDNAELNVSTEFYKLIRGVLEKNFADPLIPVPESIPIEILQKPESTKETASAIRRDLRLQISVFERRLELLLSGDSKRF

Organism: Steinernema carpocapsae (NCBI:txid34508)

Secondary structure (DSSP, 8-state):
----TT--SS-SEEEEEEE-TT--EEEE--HHHHHHHHHHHHHHHHHHHHHTT----GGGG-SSPPP-EEEEEEE-S-EEEEEES-TT--EEEEEEESEEEEEEEEEEGGG-HHHHHT-SS--TTS-S---EEEEEEEEEEEEEEEEEEEEEPPTT-SS---S---TT-SS-EEEEP---SSEEEEEESS-SSBSS-EEEEEEEEEETTTTT--SS-SEEEEEEETT--B---HHHHHHHHHHHHHHTS------GGG--HHHH-PPP------------EEEEEEEETTEE--EEE------